Protein AF-D3KG21-F1 (afdb_monomer)

Nearest PDB structures (foldseek):
  8ok7-assembly1_D  TM=2.288E-01  e=2.199E+00  Trypanosoma brucei brucei
  8jms-assembly1_A  TM=2.391E-01  e=3.556E+00  Streptomyces cavourensis

pLDDT: mean 71.46, std 18.35, range [28.61, 94.44]

InterPro domains:
  IPR053729 MAD2L1-binding domain-containing protein [G3DSA:3.30.900.20] (2-183)

Mean predicted aligned error: 10.97 Å

Foldseek 3Di:
DAEAEAEAEDADFAELVQVLQLVLQVLLLLCCVLVLQVFRDRLVDDLVVGADPPDPVNSVLSVQVSVLSVVSSVQSSVLSVVCQVVLAQFKFWKKKWWFWAQALLQGQEIEIETGIYHHDPDFDDDPPDGDHSVVVVVVVSVVSVVVVDHHDPDWTWIKIWMKTDLDDDPDDDCPPVPVCVVQVLVVPPPSSNVRSVPPVRYNYYYYYYYHYDPPNPPPPPGDHPNVSNPDIDTSDIDHTGTRPDDPPDDDDDDDD

Solvent-accessible surface area (backbone atoms only — not comparable to full-atom values): 14489 Å² total; per-residue (Å²): 109,53,74,48,79,47,79,43,85,29,80,62,62,42,43,49,88,36,46,26,55,32,55,37,39,49,51,34,46,53,35,28,68,21,61,47,33,98,62,80,59,64,59,89,54,66,62,84,83,72,52,63,88,70,52,74,65,59,37,49,51,50,48,52,38,47,52,44,38,40,51,50,26,49,55,42,41,57,44,47,59,73,40,41,79,55,23,61,73,21,46,42,45,37,32,38,36,42,29,32,13,84,36,76,39,46,27,39,35,39,41,33,44,34,36,39,30,25,45,66,97,58,82,59,66,58,86,96,41,70,68,49,34,66,68,55,45,61,56,50,50,57,52,54,59,73,64,66,61,68,72,52,95,64,55,32,24,45,30,47,35,33,29,41,44,39,73,72,72,102,78,70,81,74,51,76,91,61,53,46,55,66,57,53,18,74,80,38,56,79,68,44,26,63,25,53,66,42,72,88,53,44,50,35,38,38,37,42,34,47,41,65,52,86,83,55,86,60,92,67,87,69,51,67,53,71,82,43,44,80,52,72,38,79,68,45,76,45,82,60,41,71,32,78,66,75,96,78,86,88,90,85,76,95,77,136

Sequence (256 aa):
MDQHTSTLPLKNAIPAEVYPDLVASLTAYLLYVTGQVPVLIDPALEAAGQIPSTDRAVGRQMRQFHASLRSCRGRLAETVERLLPTLRTSRLYVTVALIFGSSIASPRRVFLLQAPIYSYASPLMTGNKPVGAGDYMRMLSREVVRLELSMDLQPYRCYPLLCEDATSAAASPPSVEKLELAALASNLNKYERRALGSSKKTVSSHTIRLLMNEDTDHGQILGVNETSLAKFRLLGSIRGFATFANESDNEGGEVV

Secondary structure (DSSP, 8-state):
-EEEEEEEEESSPEETTTHHHHHHHHHHHHHHHTTSSSS---TTS-GGGTS-SS-HHHHHHHHHHHHHHHHHHHHHHHHHHHHHHHHTTSBEEEEEEEEEESSTTSEEEEEEEEEEEE--SSPPEETTEE--HHHHHHHHHHHHHHTTPPPPSS--EEEEEEEE-----TT-PPPGGGS-HHHHHHHS-HHHHHHHT-TTS--EEEEEEEEE-TT--SS----B-GGGGG--EEEEE-PPEE-SS-----------

Radius of gyration: 18.84 Å; Cα contacts (8 Å, |Δi|>4): 429; chains: 1; bounding box: 48×34×73 Å

Structure (mmCIF, N/CA/C/O backbone):
data_AF-D3KG21-F1
#
_entry.id   AF-D3KG21-F1
#
loop_
_atom_site.group_PDB
_atom_site.id
_atom_site.type_symbol
_atom_site.label_atom_id
_atom_site.label_alt_id
_atom_site.label_comp_id
_atom_site.label_asym_id
_atom_site.label_entity_id
_atom_site.label_seq_id
_atom_site.pdbx_PDB_ins_code
_atom_site.Cartn_x
_atom_site.Cartn_y
_atom_site.Cartn_z
_atom_site.occupancy
_atom_site.B_iso_or_equiv
_atom_site.auth_seq_id
_atom_site.auth_comp_id
_atom_site.auth_asym_id
_atom_site.auth_atom_id
_atom_site.pdbx_PDB_model_num
ATOM 1 N N . MET A 1 1 ? -2.612 -19.731 -12.362 1.00 60.09 1 MET A N 1
ATOM 2 C CA . MET A 1 1 ? -2.576 -18.450 -11.635 1.00 60.09 1 MET A CA 1
ATOM 3 C C . MET A 1 1 ? -2.122 -18.791 -10.242 1.00 60.09 1 MET A C 1
ATOM 5 O O . MET A 1 1 ? -2.847 -19.503 -9.555 1.00 60.09 1 MET A O 1
ATOM 9 N N . ASP A 1 2 ? -0.926 -18.356 -9.872 1.00 65.81 2 ASP A N 1
ATOM 10 C CA . ASP A 1 2 ? -0.361 -18.696 -8.568 1.00 65.81 2 ASP A CA 1
ATOM 11 C C . ASP A 1 2 ? -1.030 -17.821 -7.513 1.00 65.81 2 ASP A C 1
ATOM 13 O O . ASP A 1 2 ? -1.037 -16.593 -7.628 1.00 65.81 2 ASP A O 1
ATOM 17 N N . GLN A 1 3 ? -1.664 -18.458 -6.530 1.00 72.31 3 GLN A N 1
ATOM 18 C CA . GLN A 1 3 ? -2.330 -17.783 -5.426 1.00 72.31 3 GLN A CA 1
ATOM 19 C C . GLN A 1 3 ? -1.607 -18.113 -4.128 1.00 72.31 3 GLN A C 1
ATOM 21 O O . GLN A 1 3 ? -1.439 -19.283 -3.791 1.00 72.31 3 GLN A O 1
ATOM 26 N N . HIS A 1 4 ? -1.229 -17.087 -3.373 1.00 75.12 4 HIS A N 1
ATOM 27 C CA . HIS A 1 4 ? -0.687 -17.260 -2.032 1.00 75.12 4 HIS A CA 1
ATOM 28 C C . HIS A 1 4 ? -1.479 -16.431 -1.033 1.00 75.12 4 HIS A C 1
ATOM 30 O O . HIS A 1 4 ? -1.792 -15.269 -1.289 1.00 75.12 4 HIS A O 1
ATOM 36 N N . THR A 1 5 ? -1.768 -17.008 0.129 1.00 76.62 5 THR A N 1
ATOM 37 C CA . THR A 1 5 ? -2.369 -16.273 1.239 1.00 76.62 5 THR A CA 1
ATOM 38 C C . THR A 1 5 ? -1.567 -16.513 2.502 1.00 76.62 5 THR A C 1
ATOM 40 O O . THR A 1 5 ? -1.404 -17.652 2.923 1.00 76.62 5 THR A O 1
ATOM 43 N N . SER A 1 6 ? -1.106 -15.427 3.110 1.00 79.75 6 SER A N 1
ATOM 44 C CA . SER A 1 6 ? -0.420 -15.432 4.391 1.00 79.75 6 SER A CA 1
ATOM 45 C C . SER A 1 6 ? -1.228 -14.691 5.440 1.00 79.75 6 SER A C 1
ATOM 47 O O . SER A 1 6 ? -1.944 -13.733 5.131 1.00 79.75 6 SER A O 1
ATOM 49 N N . THR A 1 7 ? -1.078 -15.129 6.681 1.00 82.69 7 THR A N 1
ATOM 50 C CA . THR A 1 7 ? -1.687 -14.512 7.850 1.00 82.69 7 THR A CA 1
ATOM 51 C C . THR A 1 7 ? -0.591 -14.228 8.863 1.00 82.69 7 THR A C 1
ATOM 53 O O . THR A 1 7 ? 0.126 -15.135 9.281 1.00 82.69 7 THR A O 1
ATOM 56 N N . LEU A 1 8 ? -0.466 -12.967 9.261 1.00 85.12 8 LEU A N 1
ATOM 57 C CA . LEU A 1 8 ? 0.543 -12.490 10.191 1.00 85.12 8 LEU A CA 1
ATOM 58 C C . LEU A 1 8 ? -0.141 -11.892 11.426 1.00 85.12 8 LEU A C 1
ATOM 60 O O . LEU A 1 8 ? -1.073 -11.096 11.278 1.00 85.12 8 LEU A O 1
ATOM 64 N N . PRO A 1 9 ? 0.308 -12.242 12.640 1.00 84.81 9 PRO A N 1
ATOM 65 C CA . PRO A 1 9 ? -0.271 -11.703 13.857 1.00 84.81 9 PRO A CA 1
ATOM 66 C C . PRO A 1 9 ? 0.179 -10.254 14.092 1.00 84.81 9 PRO A C 1
ATOM 68 O O . PRO A 1 9 ? 1.329 -9.883 13.855 1.00 84.81 9 PRO A O 1
ATOM 71 N N . LEU A 1 10 ? -0.726 -9.447 14.632 1.00 84.44 10 LEU A N 1
ATOM 72 C CA . LEU A 1 10 ? -0.494 -8.105 15.138 1.00 84.44 10 LEU A CA 1
ATOM 73 C C . LEU A 1 10 ? -0.917 -8.031 16.600 1.00 84.44 10 LEU A C 1
ATOM 75 O O . LEU A 1 10 ? -1.949 -8.559 17.002 1.00 84.44 10 LEU A O 1
ATOM 79 N N . LYS A 1 11 ? -0.135 -7.302 17.394 1.00 82.44 11 LYS A N 1
ATOM 80 C CA . LYS A 1 11 ? -0.531 -6.957 18.761 1.00 82.44 11 LYS A CA 1
ATOM 81 C C . LYS A 1 11 ? -1.590 -5.850 18.766 1.00 82.44 11 LYS A C 1
ATOM 83 O O . LYS A 1 11 ? -2.570 -5.921 19.482 1.00 82.44 11 LYS A O 1
ATOM 88 N N . ASN A 1 12 ? -1.386 -4.820 17.954 1.00 85.00 12 ASN A N 1
ATOM 89 C CA . ASN A 1 12 ? -2.231 -3.632 17.906 1.00 85.00 12 ASN A CA 1
ATOM 90 C C . ASN A 1 12 ? -2.628 -3.338 16.460 1.00 85.00 12 ASN A C 1
ATOM 92 O O . ASN A 1 12 ? -1.908 -3.724 15.533 1.00 85.00 12 ASN A O 1
ATOM 96 N N . ALA A 1 13 ? -3.738 -2.623 16.275 1.00 87.81 13 ALA A N 1
ATOM 97 C CA . ALA A 1 13 ? -4.105 -2.092 14.970 1.00 87.81 13 ALA A CA 1
ATOM 98 C C . ALA A 1 13 ? -3.008 -1.142 14.480 1.00 87.81 13 ALA A C 1
ATOM 100 O O . ALA A 1 13 ? -2.269 -0.549 15.270 1.00 87.81 13 ALA A O 1
ATOM 101 N N . ILE A 1 14 ? -2.894 -1.002 13.166 1.00 92.50 14 ILE A N 1
ATOM 102 C CA . ILE A 1 14 ? -1.969 -0.044 12.572 1.00 92.50 14 ILE A CA 1
ATOM 103 C C . ILE A 1 14 ? -2.508 1.364 12.847 1.00 92.50 14 ILE A C 1
ATOM 105 O O . ILE A 1 14 ? -3.671 1.627 12.524 1.00 92.50 14 ILE A O 1
ATOM 109 N N . PRO A 1 15 ? -1.706 2.273 13.429 1.00 93.50 15 PRO A N 1
ATOM 110 C CA . PRO A 1 15 ? -2.114 3.660 13.576 1.00 93.50 15 PRO A CA 1
ATOM 111 C C . PRO A 1 15 ? -2.465 4.265 12.214 1.00 93.50 15 PRO A C 1
ATOM 113 O O . PRO A 1 15 ? -1.731 4.087 11.237 1.00 93.50 15 PRO A O 1
ATOM 116 N N . ALA A 1 16 ? -3.597 4.961 12.141 1.00 92.56 16 ALA A N 1
ATOM 117 C CA . ALA A 1 16 ? -4.108 5.568 10.915 1.00 92.56 16 ALA A CA 1
ATOM 118 C C . ALA A 1 16 ? -3.062 6.465 10.237 1.00 92.56 16 ALA A C 1
ATOM 120 O O . ALA A 1 16 ? -2.877 6.400 9.024 1.00 92.56 16 ALA A O 1
ATOM 121 N N . GLU A 1 17 ? -2.312 7.228 11.024 1.00 92.25 17 GLU A N 1
ATOM 122 C CA . GLU A 1 17 ? -1.233 8.101 10.574 1.00 92.25 17 GLU A CA 1
ATOM 123 C C . GLU A 1 17 ? -0.035 7.347 9.968 1.00 92.25 17 GLU A C 1
ATOM 125 O O . GLU A 1 17 ? 0.651 7.886 9.106 1.00 92.25 17 GLU A O 1
ATOM 130 N N . VAL A 1 18 ? 0.192 6.087 10.360 1.00 94.31 18 VAL A N 1
ATOM 131 C CA . VAL A 1 18 ? 1.299 5.246 9.868 1.00 94.31 18 VAL A CA 1
ATOM 132 C C . VAL A 1 18 ? 0.920 4.497 8.585 1.00 94.31 18 VAL A C 1
ATOM 134 O O . VAL A 1 18 ? 1.787 4.152 7.776 1.00 94.31 18 VAL A O 1
ATOM 137 N N . TYR A 1 19 ? -0.370 4.229 8.375 1.00 93.25 19 TYR A N 1
ATOM 138 C CA . TYR A 1 19 ? -0.842 3.383 7.278 1.00 93.25 19 TYR A CA 1
ATOM 139 C C . TYR A 1 19 ? -0.440 3.880 5.870 1.00 93.25 19 TYR A C 1
ATOM 141 O O . TYR A 1 19 ? 0.043 3.061 5.083 1.00 93.25 19 TYR A O 1
ATOM 149 N N . PRO A 1 20 ? -0.542 5.182 5.522 1.00 92.56 20 PRO A N 1
ATOM 150 C CA . PRO A 1 20 ? -0.099 5.680 4.217 1.00 92.56 20 PRO A CA 1
ATOM 151 C C . PRO A 1 20 ? 1.386 5.417 3.933 1.00 92.56 20 PRO A C 1
ATOM 153 O O . PRO A 1 20 ? 1.734 4.978 2.834 1.00 92.56 20 PRO A O 1
ATOM 156 N N . ASP A 1 21 ? 2.255 5.648 4.923 1.00 93.12 21 ASP A N 1
ATOM 157 C CA . ASP A 1 21 ? 3.697 5.406 4.802 1.00 93.12 21 ASP A CA 1
ATOM 158 C C . ASP A 1 21 ? 4.006 3.916 4.654 1.00 93.12 21 ASP A C 1
ATOM 160 O O . ASP A 1 21 ? 4.868 3.537 3.856 1.00 93.12 21 ASP A O 1
ATOM 164 N N . LEU A 1 22 ? 3.273 3.056 5.366 1.00 94.44 22 LEU A N 1
ATOM 165 C CA . LEU A 1 22 ? 3.400 1.607 5.244 1.00 94.44 22 LEU A CA 1
ATOM 166 C C . LEU A 1 22 ? 3.074 1.124 3.828 1.00 94.44 22 LEU A C 1
ATOM 168 O O . LEU A 1 22 ? 3.860 0.388 3.234 1.00 94.44 22 LEU A O 1
ATOM 172 N N . VAL A 1 23 ? 1.940 1.552 3.268 1.00 92.50 23 VAL A N 1
ATOM 173 C CA . VAL A 1 23 ? 1.507 1.141 1.924 1.00 92.50 23 VAL A CA 1
ATOM 174 C C . VAL A 1 23 ? 2.462 1.663 0.846 1.00 92.50 23 VAL A C 1
ATOM 176 O O . VAL A 1 23 ? 2.812 0.925 -0.082 1.00 92.50 23 VAL A O 1
ATOM 179 N N . ALA A 1 24 ? 2.929 2.909 0.970 1.00 91.38 24 ALA A N 1
ATOM 180 C CA . ALA A 1 24 ? 3.912 3.475 0.048 1.00 91.38 24 ALA A CA 1
ATOM 181 C C . ALA A 1 24 ? 5.251 2.716 0.114 1.00 91.38 24 ALA A C 1
ATOM 183 O O . ALA A 1 24 ? 5.806 2.360 -0.928 1.00 91.38 24 ALA A O 1
ATOM 184 N N . SER A 1 25 ? 5.723 2.399 1.325 1.00 92.62 25 SER A N 1
ATOM 185 C CA . SER A 1 25 ? 6.958 1.634 1.550 1.00 92.62 25 SER A CA 1
ATOM 186 C C . SER A 1 25 ? 6.849 0.203 1.026 1.00 92.62 25 SER A C 1
ATOM 188 O O . SER A 1 25 ? 7.774 -0.292 0.384 1.00 92.62 25 SER A O 1
ATOM 190 N N . LEU A 1 26 ? 5.704 -0.454 1.234 1.00 93.75 26 LEU A N 1
ATOM 191 C CA . LEU A 1 26 ? 5.431 -1.778 0.680 1.00 93.75 26 LEU A CA 1
ATOM 192 C C . LEU A 1 26 ? 5.439 -1.747 -0.848 1.00 93.75 26 LEU A C 1
ATOM 194 O O . LEU A 1 26 ? 6.019 -2.628 -1.473 1.00 93.75 26 LEU A O 1
ATOM 198 N N . THR A 1 27 ? 4.839 -0.722 -1.455 1.00 91.38 27 THR A N 1
ATOM 199 C CA . THR A 1 27 ? 4.829 -0.581 -2.915 1.00 91.38 27 THR A CA 1
ATOM 200 C C . THR A 1 27 ? 6.243 -0.407 -3.465 1.00 91.38 27 THR A C 1
ATOM 202 O O . THR A 1 27 ? 6.611 -1.089 -4.419 1.00 91.38 27 THR A O 1
ATOM 205 N N . ALA A 1 28 ? 7.054 0.454 -2.844 1.00 90.62 28 ALA A N 1
ATOM 206 C CA . ALA A 1 28 ? 8.455 0.634 -3.215 1.00 90.62 28 ALA A CA 1
ATOM 207 C C . ALA A 1 28 ? 9.256 -0.668 -3.067 1.00 90.62 28 ALA A C 1
ATOM 209 O O . ALA A 1 28 ? 10.021 -1.030 -3.960 1.00 90.62 28 ALA A O 1
ATOM 210 N N . TYR A 1 29 ? 9.033 -1.401 -1.974 1.00 92.38 29 TYR A N 1
ATOM 211 C CA . TYR A 1 29 ? 9.702 -2.671 -1.719 1.00 92.38 29 TYR A CA 1
ATOM 212 C C . TYR A 1 29 ? 9.316 -3.752 -2.729 1.00 92.38 29 TYR A C 1
ATOM 214 O O . TYR A 1 29 ? 10.201 -4.416 -3.258 1.00 92.38 29 TYR A O 1
ATOM 222 N N . LEU A 1 30 ? 8.025 -3.896 -3.046 1.00 91.50 30 LEU A N 1
ATOM 223 C CA . LEU A 1 30 ? 7.543 -4.848 -4.051 1.00 91.50 30 LEU A CA 1
ATOM 224 C C . LEU A 1 30 ? 8.181 -4.583 -5.414 1.00 91.50 30 LEU A C 1
ATOM 226 O O . LEU A 1 30 ? 8.667 -5.509 -6.048 1.00 91.50 30 LEU A O 1
ATOM 230 N N . LEU A 1 31 ? 8.244 -3.321 -5.830 1.00 88.44 31 LEU A N 1
ATOM 231 C CA . LEU A 1 31 ? 8.864 -2.945 -7.097 1.00 88.44 31 LEU A CA 1
ATOM 232 C C . LEU A 1 31 ? 10.380 -3.165 -7.112 1.00 88.44 31 LEU A C 1
ATOM 234 O O . LEU A 1 31 ? 10.946 -3.500 -8.149 1.00 88.44 31 LEU A O 1
ATOM 238 N N . TYR A 1 32 ? 11.041 -3.003 -5.968 1.00 89.12 32 TYR A N 1
ATOM 239 C CA . TYR A 1 32 ? 12.453 -3.332 -5.829 1.00 89.12 32 TYR A CA 1
ATOM 240 C C . TYR A 1 32 ? 12.696 -4.844 -5.960 1.00 89.12 32 TYR A C 1
ATOM 242 O O . TYR A 1 32 ? 13.496 -5.265 -6.792 1.00 89.12 32 TYR A O 1
ATOM 250 N N . VAL A 1 33 ? 11.972 -5.678 -5.202 1.00 90.94 33 VAL A N 1
ATOM 251 C CA . VAL A 1 33 ? 12.195 -7.138 -5.211 1.00 90.94 33 VAL A CA 1
ATOM 252 C C . VAL A 1 33 ? 11.762 -7.815 -6.511 1.00 90.94 33 VAL A C 1
ATOM 254 O O . VAL A 1 33 ? 12.246 -8.902 -6.805 1.00 90.94 33 VAL A O 1
ATOM 257 N N . THR A 1 34 ? 10.887 -7.191 -7.307 1.00 87.69 34 THR A N 1
ATOM 258 C CA . THR A 1 34 ? 10.535 -7.687 -8.649 1.00 87.69 34 THR A CA 1
ATOM 259 C C . THR A 1 34 ? 11.411 -7.122 -9.763 1.00 87.69 34 THR A C 1
ATOM 261 O O . THR A 1 34 ? 11.172 -7.414 -10.938 1.00 87.69 34 THR A O 1
ATOM 264 N N . GLY A 1 35 ? 12.426 -6.323 -9.420 1.00 85.50 35 GLY A N 1
ATOM 265 C CA . GLY A 1 35 ? 13.371 -5.751 -10.378 1.00 85.50 35 GLY A CA 1
ATOM 266 C C . GLY A 1 35 ? 12.832 -4.592 -11.207 1.00 85.50 35 GLY A C 1
ATOM 267 O O . GLY A 1 35 ? 13.476 -4.189 -12.170 1.00 85.50 35 GLY A O 1
ATOM 268 N N . GLN A 1 36 ? 11.668 -4.049 -10.855 1.00 82.75 36 GLN A N 1
ATOM 269 C CA . GLN A 1 36 ? 11.083 -2.884 -11.523 1.00 82.75 36 GLN A CA 1
ATOM 270 C C . GLN A 1 36 ? 11.826 -1.591 -11.171 1.00 82.75 36 GLN A C 1
ATOM 272 O O . GLN A 1 36 ? 11.772 -0.622 -11.924 1.00 82.75 36 GLN A O 1
ATOM 277 N N . VAL A 1 37 ? 12.514 -1.562 -10.025 1.00 81.75 37 VAL A N 1
ATOM 278 C CA . VAL A 1 37 ? 13.354 -0.442 -9.584 1.00 81.75 37 VAL A CA 1
ATOM 279 C C . VAL A 1 37 ? 14.716 -0.995 -9.155 1.00 81.75 37 VAL A C 1
ATOM 281 O O . VAL A 1 37 ? 14.760 -1.931 -8.360 1.00 81.75 37 VAL A O 1
ATOM 284 N N . PRO A 1 38 ? 15.838 -0.420 -9.619 1.00 78.44 38 PRO A N 1
ATOM 285 C CA . PRO A 1 38 ? 17.182 -0.905 -9.307 1.00 78.44 38 PRO A CA 1
ATOM 286 C C . PRO A 1 38 ? 17.636 -0.597 -7.871 1.00 78.44 38 PRO A C 1
ATOM 288 O O . PRO A 1 38 ? 18.606 -1.183 -7.401 1.00 7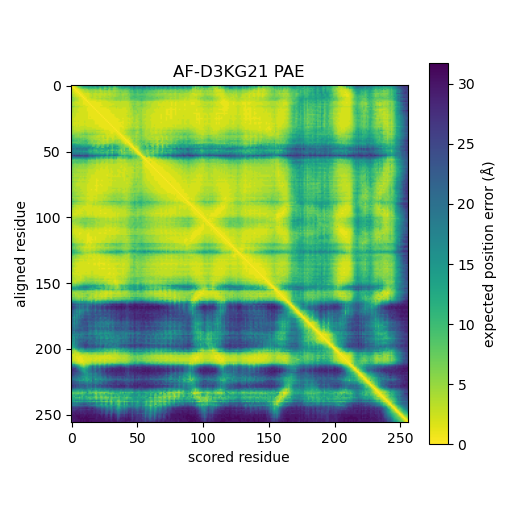8.44 38 PRO A O 1
ATOM 291 N N . VAL A 1 39 ? 16.972 0.330 -7.171 1.00 81.69 39 VAL A N 1
ATOM 292 C CA . VAL A 1 39 ? 17.321 0.752 -5.806 1.00 81.69 39 VAL A CA 1
ATOM 293 C C . VAL A 1 39 ? 16.055 0.871 -4.967 1.00 81.69 39 VAL A C 1
ATOM 295 O O . VAL A 1 39 ? 15.042 1.400 -5.423 1.00 81.69 39 VAL A O 1
ATOM 298 N N . LEU A 1 40 ? 16.118 0.400 -3.723 1.00 84.75 40 LEU A N 1
ATOM 299 C CA . LEU A 1 40 ? 15.040 0.595 -2.765 1.00 84.75 40 LEU A CA 1
ATOM 300 C C . LEU A 1 40 ? 14.972 2.069 -2.351 1.00 84.75 40 LEU A C 1
ATOM 302 O O . LEU A 1 40 ? 15.951 2.629 -1.863 1.00 84.75 40 LEU A O 1
ATOM 306 N N . ILE A 1 41 ? 13.802 2.675 -2.528 1.00 80.94 41 ILE A N 1
ATOM 307 C CA . ILE A 1 41 ? 13.547 4.077 -2.203 1.00 80.94 41 ILE A CA 1
ATOM 308 C C . ILE A 1 41 ? 12.601 4.154 -1.009 1.00 80.94 41 ILE A C 1
ATOM 310 O O . ILE A 1 41 ? 11.532 3.542 -1.014 1.00 80.94 41 ILE A O 1
ATOM 314 N N . ASP A 1 42 ? 12.977 4.953 -0.017 1.00 82.12 42 ASP A N 1
ATOM 315 C CA . ASP A 1 42 ? 12.123 5.342 1.092 1.00 82.12 42 ASP A CA 1
ATOM 316 C C . ASP A 1 42 ? 11.274 6.571 0.688 1.00 82.12 42 ASP A C 1
ATOM 318 O O . ASP A 1 42 ? 11.816 7.659 0.426 1.00 82.12 42 ASP A O 1
ATOM 322 N N . PRO A 1 43 ? 9.936 6.434 0.617 1.00 75.62 43 PRO A N 1
ATOM 323 C CA . PRO A 1 43 ? 9.046 7.537 0.260 1.00 75.62 43 PRO A CA 1
ATOM 324 C C . PRO A 1 43 ? 9.004 8.657 1.314 1.00 75.62 43 PRO A C 1
ATOM 326 O O . PRO A 1 43 ? 8.615 9.784 0.983 1.00 75.62 43 PRO A O 1
ATOM 329 N N . ALA A 1 44 ? 9.399 8.383 2.562 1.00 73.62 44 ALA A N 1
ATOM 330 C CA . ALA A 1 44 ? 9.423 9.362 3.644 1.00 73.62 44 ALA A CA 1
ATOM 331 C C . ALA A 1 44 ? 10.631 10.307 3.566 1.00 73.62 44 ALA A C 1
ATOM 333 O O . ALA A 1 44 ? 10.528 11.461 3.981 1.00 73.62 44 ALA A O 1
ATOM 334 N N . LEU A 1 45 ? 11.748 9.859 2.990 1.00 76.25 45 LEU A N 1
ATOM 335 C CA . LEU A 1 45 ? 12.989 10.631 2.908 1.00 76.25 45 LEU A CA 1
ATOM 336 C C . LEU A 1 45 ? 13.055 11.509 1.649 1.00 76.25 45 LEU A C 1
ATOM 338 O O . LEU A 1 45 ? 12.323 11.304 0.678 1.00 76.25 45 LEU A O 1
ATOM 342 N N . GLU A 1 46 ? 13.937 12.512 1.652 1.00 72.44 46 GLU A N 1
ATOM 343 C CA . GLU A 1 46 ? 14.183 13.367 0.484 1.00 72.44 46 GLU A CA 1
ATOM 344 C C . GLU A 1 46 ? 14.828 12.611 -0.680 1.00 72.44 46 GLU A C 1
ATOM 346 O O . GLU A 1 46 ? 15.692 11.755 -0.490 1.00 72.44 46 GLU A O 1
ATOM 351 N N . ALA A 1 47 ? 14.423 12.957 -1.907 1.00 68.88 47 ALA A N 1
ATOM 352 C CA . ALA A 1 47 ? 14.905 12.301 -3.126 1.00 68.88 47 ALA A CA 1
ATOM 353 C C . ALA A 1 47 ? 16.418 12.492 -3.306 1.00 68.88 47 ALA A C 1
ATOM 355 O O . ALA A 1 47 ? 17.137 11.582 -3.712 1.00 68.88 47 ALA A O 1
ATOM 356 N N . ALA A 1 48 ? 16.903 13.697 -2.987 1.00 61.28 48 ALA A N 1
ATOM 357 C CA . ALA A 1 48 ? 18.287 14.105 -3.201 1.00 61.28 48 ALA A CA 1
ATOM 358 C C . ALA A 1 48 ? 19.301 13.263 -2.406 1.00 61.28 48 ALA A C 1
ATOM 360 O O . ALA A 1 48 ? 20.443 13.147 -2.836 1.00 61.28 48 ALA A O 1
ATOM 361 N N . GLY A 1 49 ? 18.888 12.658 -1.286 1.00 62.84 49 GLY A N 1
ATOM 362 C CA . GLY A 1 49 ? 19.749 11.805 -0.460 1.00 62.84 49 GLY A CA 1
ATOM 363 C C . GLY A 1 49 ? 19.748 10.324 -0.847 1.00 62.84 49 GLY A C 1
ATOM 364 O O . GLY A 1 49 ? 20.524 9.559 -0.288 1.00 62.84 49 GLY A O 1
ATOM 365 N N . GLN A 1 50 ? 18.877 9.909 -1.771 1.00 71.62 50 GLN A N 1
ATOM 366 C CA . GLN A 1 50 ? 18.620 8.491 -2.062 1.00 71.62 50 GLN A CA 1
ATOM 367 C C . GLN A 1 50 ? 18.957 8.084 -3.495 1.00 71.62 50 GLN A C 1
ATOM 369 O O . GLN A 1 50 ? 19.018 6.899 -3.809 1.00 71.62 50 GLN A O 1
ATOM 374 N N . ILE A 1 51 ? 19.146 9.060 -4.380 1.00 69.69 51 ILE A N 1
ATOM 375 C CA . ILE A 1 51 ? 19.313 8.827 -5.810 1.00 69.69 51 ILE A CA 1
ATOM 376 C C . ILE A 1 51 ? 20.792 9.010 -6.151 1.00 69.69 51 ILE A C 1
ATOM 378 O O . ILE A 1 51 ? 21.285 10.138 -6.057 1.00 69.69 51 ILE A O 1
ATOM 382 N N . PRO A 1 52 ? 21.503 7.940 -6.556 1.00 65.81 52 PRO A N 1
ATOM 383 C CA . PRO A 1 52 ? 22.882 8.052 -7.008 1.00 65.81 52 PRO A CA 1
ATOM 384 C C . PRO A 1 52 ? 23.006 9.102 -8.117 1.00 65.81 52 PRO A C 1
ATOM 386 O O . PRO A 1 52 ? 22.155 9.201 -9.001 1.00 65.81 52 PRO A O 1
ATOM 389 N N . SER A 1 53 ? 24.076 9.897 -8.083 1.00 61.62 53 SER A N 1
ATOM 390 C CA . SER A 1 53 ? 24.353 10.914 -9.109 1.00 61.62 53 SER A CA 1
ATOM 391 C C . SER A 1 53 ? 24.789 10.314 -10.451 1.00 61.62 53 SER A C 1
ATOM 393 O O . SER A 1 53 ? 24.926 11.038 -11.441 1.00 61.62 53 SER A O 1
ATOM 395 N N . THR A 1 54 ? 25.015 9.002 -10.492 1.00 60.75 54 THR A N 1
ATOM 396 C CA . THR A 1 54 ? 25.465 8.259 -11.661 1.00 60.75 54 THR A CA 1
ATOM 397 C C . THR A 1 54 ? 24.284 7.933 -12.576 1.00 60.75 54 THR A C 1
ATOM 399 O O . THR A 1 54 ? 23.285 7.365 -12.151 1.00 60.75 54 THR A O 1
ATOM 402 N N . ASP A 1 55 ? 24.425 8.322 -13.846 1.00 68.38 55 ASP A N 1
ATOM 403 C CA . ASP A 1 55 ? 23.409 8.289 -14.909 1.00 68.38 55 ASP A CA 1
ATOM 404 C C . ASP A 1 55 ? 22.239 9.292 -14.745 1.00 68.38 55 ASP A C 1
ATOM 406 O O . ASP A 1 55 ? 21.314 9.153 -13.940 1.00 68.38 55 ASP A O 1
ATOM 410 N N . ARG A 1 56 ? 22.249 10.332 -15.596 1.00 74.25 56 ARG A N 1
ATOM 411 C CA . ARG A 1 56 ? 21.229 11.397 -15.624 1.00 74.25 56 ARG A CA 1
ATOM 412 C C . ARG A 1 56 ? 19.838 10.902 -16.030 1.00 74.25 56 ARG A C 1
ATOM 414 O O . ARG A 1 56 ? 18.860 11.574 -15.689 1.00 74.25 56 ARG A O 1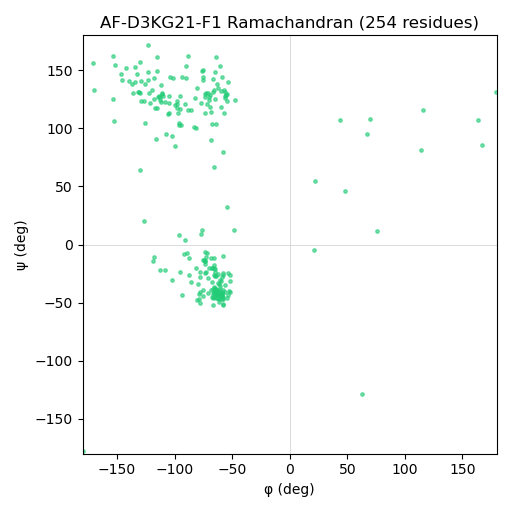
ATOM 421 N N . ALA A 1 57 ? 19.733 9.823 -16.805 1.00 75.81 57 ALA A N 1
ATOM 422 C CA . ALA A 1 57 ? 18.451 9.261 -17.226 1.00 75.81 57 ALA A CA 1
ATOM 423 C C . ALA A 1 57 ? 17.828 8.460 -16.078 1.00 75.81 57 ALA A C 1
ATOM 425 O O . ALA A 1 57 ? 16.706 8.767 -15.664 1.00 75.81 57 ALA A O 1
ATOM 426 N N . VAL A 1 58 ? 18.604 7.552 -15.477 1.00 76.38 58 VAL A N 1
ATOM 427 C CA . VAL A 1 58 ? 18.196 6.782 -14.291 1.00 76.38 58 VAL A CA 1
ATOM 428 C C . VAL A 1 58 ? 17.833 7.725 -13.146 1.00 76.38 58 VAL A C 1
ATOM 430 O O . VAL A 1 58 ? 16.746 7.622 -12.583 1.00 76.38 58 VAL A O 1
ATOM 433 N N . GLY A 1 59 ? 18.666 8.732 -12.861 1.00 77.38 59 GLY A N 1
ATOM 434 C CA . GLY A 1 59 ? 18.389 9.707 -11.806 1.00 77.38 59 GLY A CA 1
ATOM 435 C C . GLY A 1 59 ? 17.121 10.544 -12.040 1.00 77.38 59 GLY A C 1
ATOM 436 O O . GLY A 1 59 ? 16.420 10.888 -11.086 1.00 77.38 59 GLY A O 1
ATOM 437 N N . ARG A 1 60 ? 16.776 10.864 -13.298 1.00 78.94 60 ARG A N 1
ATOM 438 C CA . ARG A 1 60 ? 15.499 11.525 -13.630 1.00 78.94 60 ARG A CA 1
ATOM 439 C C . ARG A 1 60 ? 14.309 10.613 -13.354 1.00 78.94 60 ARG A C 1
ATOM 441 O O . ARG A 1 60 ? 13.363 11.049 -12.700 1.00 78.94 60 ARG A O 1
ATOM 448 N N . GLN A 1 61 ? 14.387 9.360 -13.785 1.00 76.69 61 GLN A N 1
ATOM 449 C CA . GLN A 1 61 ? 13.329 8.383 -13.555 1.00 76.69 61 GLN A CA 1
ATOM 450 C C . GLN A 1 61 ? 13.160 8.075 -12.054 1.00 76.69 61 GLN A C 1
ATOM 452 O O . GLN A 1 61 ? 12.031 8.020 -11.575 1.00 76.69 61 GLN A O 1
ATOM 457 N N . MET A 1 62 ? 14.252 7.994 -11.277 1.00 79.00 62 MET A N 1
ATOM 458 C CA . MET A 1 62 ? 14.195 7.850 -9.812 1.00 79.00 62 MET A CA 1
ATOM 459 C C . MET A 1 62 ? 13.466 9.003 -9.138 1.00 79.00 62 MET A C 1
ATOM 461 O O . MET A 1 62 ? 12.631 8.775 -8.265 1.00 79.00 62 MET A O 1
ATOM 465 N N . ARG A 1 63 ? 13.731 10.243 -9.563 1.00 81.50 63 ARG A N 1
ATOM 466 C CA . ARG A 1 63 ? 13.024 11.416 -9.032 1.00 81.50 63 ARG A CA 1
ATOM 467 C C . ARG A 1 63 ? 11.537 11.379 -9.373 1.00 81.50 63 ARG A C 1
ATOM 469 O O . ARG A 1 63 ? 10.717 11.671 -8.509 1.00 81.50 63 ARG A O 1
ATOM 476 N N . GLN A 1 64 ? 11.183 10.994 -10.599 1.00 80.44 64 GLN A N 1
ATOM 477 C CA . GLN A 1 64 ? 9.785 10.877 -11.023 1.00 80.44 64 GLN A CA 1
ATOM 478 C C . GLN A 1 64 ? 9.047 9.764 -10.266 1.00 80.44 64 GLN A C 1
ATOM 480 O O . GLN A 1 64 ? 7.911 9.958 -9.824 1.00 80.44 64 GLN A O 1
ATOM 485 N N . PHE A 1 65 ? 9.698 8.619 -10.068 1.00 81.88 65 PHE A N 1
ATOM 486 C CA . PHE A 1 65 ? 9.161 7.518 -9.280 1.00 81.88 65 PHE A CA 1
ATOM 487 C C . PHE A 1 65 ? 8.972 7.913 -7.810 1.00 81.88 65 PHE A C 1
ATOM 489 O O . PHE A 1 65 ? 7.894 7.711 -7.255 1.00 81.88 65 PHE A O 1
ATOM 496 N N . HIS A 1 66 ? 9.965 8.556 -7.194 1.00 84.88 66 HIS A N 1
ATOM 497 C CA . HIS A 1 66 ? 9.856 9.053 -5.820 1.00 84.88 66 HIS A CA 1
ATOM 498 C C . HIS A 1 66 ? 8.741 10.093 -5.662 1.00 84.88 66 HIS A C 1
ATOM 500 O O . HIS A 1 66 ? 7.932 9.993 -4.740 1.00 84.88 66 HIS A O 1
ATOM 506 N N . ALA A 1 67 ? 8.619 11.035 -6.603 1.00 82.62 67 ALA A N 1
ATOM 507 C CA . ALA A 1 67 ? 7.511 11.988 -6.634 1.00 82.62 67 ALA A CA 1
ATOM 508 C C . ALA A 1 67 ? 6.149 11.282 -6.764 1.00 82.62 67 ALA A C 1
ATOM 510 O O . ALA A 1 67 ? 5.181 11.662 -6.102 1.00 82.62 67 ALA A O 1
ATOM 511 N N . SER A 1 68 ? 6.084 10.215 -7.562 1.00 82.88 68 SER A N 1
ATOM 512 C CA . SER A 1 68 ? 4.880 9.398 -7.717 1.00 82.88 68 SER A CA 1
ATOM 513 C C . SER A 1 68 ? 4.516 8.649 -6.434 1.00 82.88 68 SER A C 1
ATOM 515 O O . SER A 1 68 ? 3.351 8.657 -6.039 1.00 82.88 68 SER A O 1
ATOM 517 N N . LEU A 1 69 ? 5.499 8.067 -5.739 1.00 85.50 69 LEU A N 1
ATOM 518 C CA . LEU A 1 69 ? 5.297 7.444 -4.430 1.00 85.50 69 LEU A CA 1
ATOM 519 C C . LEU A 1 69 ? 4.823 8.461 -3.386 1.00 85.50 69 LEU A C 1
ATOM 521 O O . LEU A 1 69 ? 3.897 8.168 -2.634 1.00 85.50 69 LEU A O 1
ATOM 525 N N . ARG A 1 70 ? 5.395 9.672 -3.367 1.00 86.12 70 ARG A N 1
ATOM 526 C CA . ARG A 1 70 ? 4.943 10.762 -2.488 1.00 86.12 70 ARG A CA 1
ATOM 527 C C . ARG A 1 70 ? 3.516 11.201 -2.797 1.00 86.12 70 ARG A C 1
ATOM 529 O O . ARG A 1 70 ? 2.733 11.400 -1.872 1.00 86.12 70 ARG A O 1
ATOM 536 N N . SER A 1 71 ? 3.159 11.320 -4.076 1.00 83.94 71 SER A N 1
ATOM 537 C CA . SER A 1 71 ? 1.787 11.634 -4.492 1.00 83.94 71 SER A CA 1
ATOM 538 C C . SER A 1 71 ? 0.813 10.522 -4.093 1.00 83.94 71 SER A C 1
ATOM 540 O O . SER A 1 71 ? -0.259 10.803 -3.560 1.00 83.94 71 SER A O 1
ATOM 542 N N . CYS A 1 72 ? 1.211 9.260 -4.280 1.00 84.25 72 CYS A N 1
ATOM 543 C CA . CYS A 1 72 ? 0.459 8.092 -3.831 1.00 84.25 72 CYS A CA 1
ATOM 544 C C . CYS A 1 72 ? 0.234 8.138 -2.313 1.00 84.25 72 CYS A C 1
ATOM 546 O O . CYS A 1 72 ? -0.911 8.092 -1.867 1.00 84.25 72 CYS A O 1
ATOM 548 N N . ARG A 1 73 ? 1.300 8.343 -1.529 1.00 89.25 73 ARG A N 1
ATOM 549 C CA . ARG A 1 73 ? 1.226 8.539 -0.076 1.00 89.25 73 ARG A CA 1
ATOM 550 C C . ARG A 1 73 ? 0.269 9.670 0.301 1.00 89.25 73 ARG A C 1
ATOM 552 O O . ARG A 1 73 ? -0.551 9.480 1.189 1.00 89.25 73 ARG A O 1
ATOM 559 N N . GLY A 1 74 ? 0.347 10.822 -0.367 1.00 87.62 74 GLY A N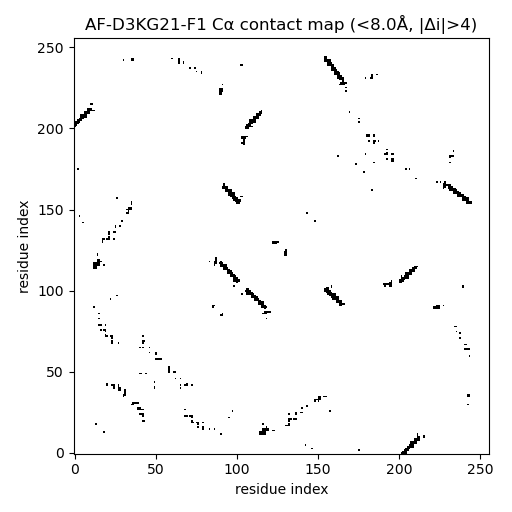 1
ATOM 560 C CA . GLY A 1 74 ? -0.548 11.957 -0.115 1.00 87.62 74 GLY A CA 1
ATOM 561 C C . GLY A 1 74 ? -2.020 11.592 -0.315 1.00 87.62 74 GLY A C 1
ATOM 562 O O . GLY A 1 74 ? -2.835 11.813 0.572 1.00 87.62 74 GLY A O 1
ATOM 563 N N . ARG A 1 75 ? -2.354 10.920 -1.422 1.00 84.50 75 ARG A N 1
ATOM 564 C CA . ARG A 1 75 ? -3.728 10.456 -1.691 1.00 84.50 75 ARG A CA 1
ATOM 565 C C . ARG A 1 75 ? -4.206 9.388 -0.706 1.00 84.50 75 ARG A C 1
ATOM 567 O O . ARG A 1 75 ? -5.384 9.365 -0.347 1.00 84.50 75 ARG A O 1
ATOM 574 N N . LEU A 1 76 ? -3.311 8.496 -0.279 1.00 86.75 76 LEU A N 1
ATOM 575 C CA . LEU A 1 76 ? -3.590 7.529 0.783 1.00 86.75 76 LEU A CA 1
ATOM 576 C C . LEU A 1 76 ? -3.911 8.253 2.092 1.00 86.75 76 LEU A C 1
ATOM 578 O O . LEU A 1 76 ? -4.917 7.939 2.719 1.00 86.75 76 LEU A O 1
ATOM 582 N N . ALA A 1 77 ? -3.103 9.250 2.460 1.00 90.81 77 ALA A N 1
ATOM 583 C CA . ALA A 1 77 ? -3.311 10.060 3.653 1.00 90.81 77 ALA A CA 1
ATOM 584 C C . ALA A 1 77 ? -4.641 10.823 3.598 1.00 90.81 77 ALA A C 1
ATOM 586 O O . ALA A 1 77 ? -5.413 10.716 4.540 1.00 90.81 77 ALA A O 1
ATOM 587 N N . GLU A 1 78 ? -4.974 11.475 2.479 1.00 88.75 78 GLU A N 1
ATOM 588 C CA . GLU A 1 78 ? -6.282 12.124 2.282 1.00 88.75 78 GLU A CA 1
ATOM 589 C C . GLU A 1 78 ? -7.449 11.135 2.429 1.00 88.75 78 GLU A C 1
ATOM 591 O O . GLU A 1 78 ? -8.499 11.463 2.983 1.00 88.75 78 GLU A O 1
ATOM 596 N N . THR A 1 79 ? -7.286 9.909 1.919 1.00 85.25 79 THR A N 1
ATOM 597 C CA . THR A 1 79 ? -8.316 8.867 2.034 1.00 85.25 79 THR A CA 1
ATOM 598 C C . THR A 1 79 ? -8.479 8.431 3.487 1.00 85.25 79 THR A C 1
ATOM 600 O O . THR A 1 79 ? -9.605 8.353 3.969 1.00 85.25 79 THR A O 1
ATOM 603 N N . VAL A 1 80 ? -7.377 8.199 4.204 1.00 88.44 80 VAL A N 1
ATOM 604 C CA . VAL A 1 80 ? -7.391 7.846 5.631 1.00 88.44 80 VAL A CA 1
ATOM 605 C C . VAL A 1 80 ? -7.937 8.991 6.487 1.00 88.44 80 VAL A C 1
ATOM 607 O O . VAL A 1 80 ? -8.705 8.742 7.412 1.00 88.44 80 VAL A O 1
ATOM 610 N N . GLU A 1 81 ? -7.621 10.242 6.151 1.00 89.69 81 GLU A N 1
ATOM 611 C CA . GLU A 1 81 ? -8.117 11.431 6.845 1.00 89.69 81 GLU A CA 1
ATOM 612 C C . GLU A 1 81 ? -9.651 11.493 6.825 1.00 89.69 81 GLU A C 1
ATOM 614 O O . GLU A 1 81 ? -10.289 11.723 7.854 1.00 89.69 81 GLU A O 1
ATOM 619 N N . ARG A 1 82 ? -10.267 11.166 5.681 1.00 86.19 82 ARG A N 1
ATOM 620 C CA . ARG A 1 82 ? -11.732 11.063 5.551 1.00 86.19 82 ARG A CA 1
ATOM 621 C C . ARG A 1 82 ? -12.338 9.942 6.398 1.00 86.19 82 ARG A C 1
ATOM 623 O O . ARG A 1 82 ? -13.521 10.011 6.723 1.00 86.19 82 ARG A O 1
ATOM 630 N N . LEU A 1 83 ? -11.554 8.924 6.751 1.00 83.88 83 LEU A N 1
ATOM 631 C CA . LEU A 1 83 ? -11.977 7.809 7.602 1.00 83.88 83 LEU A CA 1
ATOM 632 C C . LEU A 1 83 ? -11.779 8.097 9.094 1.00 83.88 83 LEU A C 1
ATOM 634 O O . LEU A 1 83 ? -12.320 7.357 9.915 1.00 83.88 83 LEU A O 1
ATOM 638 N N . LEU A 1 84 ? -11.054 9.161 9.469 1.00 86.62 84 LEU A N 1
ATOM 639 C CA . LEU A 1 84 ? -10.750 9.478 10.870 1.00 86.62 84 LEU A CA 1
ATOM 640 C C . LEU A 1 84 ? -11.974 9.523 11.792 1.00 86.62 84 LEU A C 1
ATOM 642 O O . LEU A 1 84 ? -11.860 9.000 12.899 1.00 86.62 84 LEU A O 1
ATOM 646 N N . PRO A 1 85 ? -13.138 10.086 11.402 1.00 84.94 85 PRO A N 1
ATOM 647 C CA . PRO A 1 85 ? -14.313 10.073 12.272 1.00 84.94 85 PRO A CA 1
ATOM 648 C C . PRO A 1 85 ? -14.712 8.657 12.707 1.00 84.94 85 PRO A C 1
ATOM 650 O O . PRO A 1 85 ? -15.015 8.441 13.876 1.00 84.94 85 PRO A O 1
ATOM 653 N N . THR A 1 86 ? -14.639 7.691 11.790 1.00 81.25 86 THR A N 1
ATOM 654 C CA . THR A 1 86 ? -14.937 6.278 12.055 1.00 81.25 86 THR A CA 1
ATOM 655 C C . THR A 1 86 ? -13.784 5.583 12.778 1.00 81.25 86 THR A C 1
ATOM 657 O O . THR A 1 86 ? -14.011 4.826 13.718 1.00 81.25 86 THR A O 1
ATOM 660 N N . LEU A 1 87 ? -12.540 5.869 12.380 1.00 83.31 87 LEU A N 1
ATOM 661 C CA . LEU A 1 87 ? -11.334 5.270 12.963 1.00 83.31 87 LEU A CA 1
ATOM 662 C C . LEU A 1 87 ? -11.082 5.697 14.415 1.00 83.31 87 LEU A C 1
ATOM 664 O O . LEU A 1 87 ? -10.334 5.027 15.121 1.00 83.31 87 LEU A O 1
ATOM 668 N N . ARG A 1 88 ? -11.667 6.816 14.857 1.00 84.06 88 ARG A N 1
ATOM 669 C CA . ARG A 1 88 ? -11.614 7.290 16.251 1.00 84.06 88 ARG A CA 1
ATOM 670 C C . ARG A 1 88 ? -12.576 6.550 17.174 1.00 84.06 88 ARG A C 1
ATOM 672 O O . ARG A 1 88 ? -12.370 6.556 18.382 1.00 84.06 88 ARG A O 1
ATOM 679 N N . THR A 1 89 ? -13.640 5.968 16.627 1.00 76.62 89 THR A N 1
ATOM 680 C CA . THR A 1 89 ? -14.682 5.280 17.405 1.00 76.62 89 THR A CA 1
ATOM 681 C C . THR A 1 89 ? -14.626 3.767 17.243 1.00 76.62 89 THR A C 1
ATOM 683 O O . THR A 1 89 ? -15.125 3.041 18.097 1.00 76.62 89 THR A O 1
ATOM 686 N N . SER A 1 90 ? -14.017 3.283 16.162 1.00 72.50 90 SER A N 1
ATOM 687 C CA . SER A 1 90 ? -13.961 1.866 15.823 1.00 72.50 90 SER A CA 1
ATOM 688 C C . SER A 1 90 ? -12.710 1.534 15.019 1.00 72.50 90 SER A C 1
ATOM 690 O O . SER A 1 90 ? -12.147 2.371 14.314 1.00 72.50 90 SER A O 1
ATOM 692 N N . ARG A 1 91 ? -12.280 0.279 15.105 1.00 79.25 91 ARG A N 1
ATOM 693 C CA . ARG A 1 91 ? -11.247 -0.274 14.226 1.00 79.25 91 ARG A CA 1
ATOM 694 C C . ARG A 1 91 ? -11.883 -0.666 12.893 1.00 79.25 91 ARG A C 1
ATOM 696 O O . ARG A 1 91 ? -12.909 -1.346 12.890 1.00 79.25 91 ARG A O 1
ATOM 703 N N . LEU A 1 92 ? -11.233 -0.315 11.784 1.00 77.75 92 LEU A N 1
ATOM 704 C CA . LEU A 1 92 ? -11.641 -0.732 10.438 1.00 77.75 92 LEU A CA 1
ATOM 705 C C . LEU A 1 92 ? -10.618 -1.691 9.838 1.00 77.75 92 LEU A C 1
ATOM 707 O O . LEU A 1 92 ? -9.416 -1.449 9.932 1.00 77.75 92 LEU A O 1
ATOM 711 N N . TYR A 1 93 ? -11.086 -2.752 9.186 1.00 76.94 93 TYR A N 1
ATOM 712 C CA . TYR A 1 93 ? -10.237 -3.577 8.332 1.00 76.94 93 TYR A CA 1
ATOM 713 C C . TYR A 1 93 ? -10.243 -2.999 6.921 1.00 76.94 93 TYR A C 1
ATOM 715 O O . TYR A 1 93 ? -11.274 -2.939 6.252 1.00 76.94 93 TYR A O 1
ATOM 723 N N . VAL A 1 94 ? -9.073 -2.550 6.481 1.00 80.81 94 VAL A N 1
ATOM 724 C CA . VAL A 1 94 ? -8.885 -1.965 5.157 1.00 80.81 94 VAL A CA 1
ATOM 725 C C . VAL A 1 94 ? -7.991 -2.881 4.342 1.00 80.81 94 VAL A C 1
ATOM 727 O O . VAL A 1 94 ? -6.885 -3.244 4.755 1.00 80.81 94 VAL A O 1
ATOM 730 N N . THR A 1 95 ? -8.473 -3.224 3.156 1.00 81.56 95 THR A N 1
ATOM 731 C CA . THR A 1 95 ? -7.697 -3.907 2.132 1.00 81.56 95 THR A CA 1
ATOM 732 C C . THR A 1 95 ? -7.179 -2.879 1.138 1.00 81.56 95 THR A C 1
ATOM 734 O O . THR A 1 95 ? -7.960 -2.194 0.477 1.00 81.56 95 THR A O 1
ATOM 737 N N . VAL A 1 96 ? -5.859 -2.800 0.980 1.00 84.81 96 VAL A N 1
ATOM 738 C CA . VAL A 1 96 ? -5.260 -2.136 -0.179 1.00 84.81 96 VAL A CA 1
ATOM 739 C C . VAL A 1 96 ? -4.880 -3.180 -1.222 1.00 84.81 96 VAL A C 1
ATOM 741 O O . VAL A 1 96 ? -4.126 -4.115 -0.946 1.00 84.81 96 VAL A O 1
ATOM 744 N N . ALA A 1 97 ? -5.411 -3.015 -2.430 1.00 82.31 97 ALA A N 1
ATOM 745 C CA . ALA A 1 97 ? -5.031 -3.790 -3.595 1.00 82.31 97 ALA A CA 1
ATOM 746 C C . ALA A 1 97 ? -3.999 -3.016 -4.415 1.00 82.31 97 ALA A C 1
ATOM 748 O O . ALA A 1 97 ? -4.301 -1.969 -4.983 1.00 82.31 97 ALA A O 1
ATOM 749 N N . LEU A 1 98 ? -2.779 -3.539 -4.475 1.00 87.12 98 LEU A N 1
ATOM 750 C CA . LEU A 1 98 ? -1.692 -3.047 -5.310 1.00 87.12 98 LEU A CA 1
ATOM 751 C C . LEU A 1 98 ? -1.665 -3.876 -6.591 1.00 87.12 98 LEU A C 1
ATOM 753 O O . LEU A 1 98 ? -1.245 -5.036 -6.603 1.00 87.12 98 LEU A O 1
ATOM 757 N N . ILE A 1 99 ? -2.173 -3.286 -7.667 1.00 82.75 99 ILE A N 1
ATOM 758 C CA . ILE A 1 99 ? -2.273 -3.951 -8.963 1.00 82.75 99 ILE A CA 1
ATOM 759 C C . ILE A 1 99 ? -1.093 -3.516 -9.826 1.00 82.75 99 ILE A C 1
ATOM 761 O O . ILE A 1 99 ? -0.984 -2.341 -10.173 1.00 82.75 99 ILE A O 1
ATOM 765 N N . PHE A 1 100 ? -0.243 -4.466 -10.204 1.00 83.94 100 PHE A N 1
ATOM 766 C CA . PHE A 1 100 ? 0.900 -4.246 -11.084 1.00 83.94 100 PHE A CA 1
ATOM 767 C C . PHE A 1 100 ? 0.596 -4.805 -12.470 1.00 83.94 100 PHE A C 1
ATOM 769 O O . PHE A 1 100 ? 0.301 -5.992 -12.627 1.00 83.94 100 PHE A O 1
ATOM 776 N N . GLY A 1 101 ? 0.663 -3.956 -13.487 1.00 80.06 101 GLY A N 1
ATOM 777 C CA . GLY A 1 101 ? 0.528 -4.354 -14.886 1.00 80.06 101 GLY A CA 1
ATOM 778 C C . GLY A 1 101 ? 0.665 -3.166 -15.834 1.00 80.06 101 GLY A C 1
ATOM 779 O O . GLY A 1 101 ? 0.864 -2.030 -15.407 1.00 80.06 101 GLY A O 1
ATOM 780 N N . SER A 1 102 ? 0.518 -3.407 -17.137 1.00 74.56 102 SER A N 1
ATOM 781 C CA . SER A 1 102 ? 0.475 -2.325 -18.138 1.00 74.56 102 SER A CA 1
ATOM 782 C C . SER A 1 102 ? -0.740 -1.410 -17.951 1.00 74.56 102 SER A C 1
ATOM 784 O O . SER A 1 102 ? -0.725 -0.235 -18.306 1.00 74.56 102 SER A O 1
ATOM 786 N N . SER A 1 103 ? -1.805 -1.958 -17.370 1.00 71.44 103 SER A N 1
ATOM 787 C CA . SER A 1 103 ? -2.993 -1.239 -16.940 1.00 71.44 103 SER A CA 1
ATOM 788 C C . SER A 1 103 ? -3.667 -1.986 -15.795 1.00 71.44 103 SER A C 1
ATOM 790 O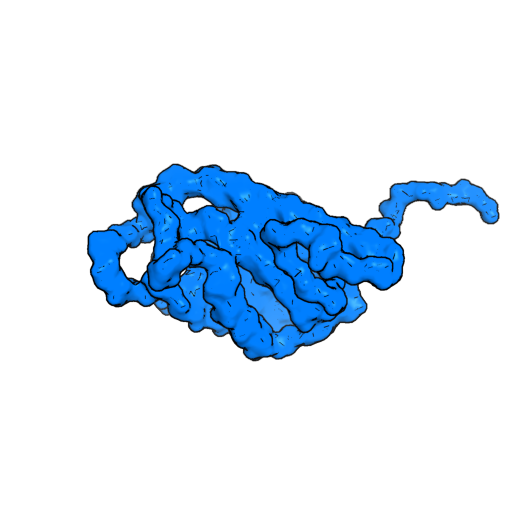 O . SER A 1 103 ? -3.472 -3.193 -15.647 1.00 71.44 103 SER A O 1
ATOM 792 N N . ILE A 1 104 ? -4.541 -1.304 -15.051 1.00 69.19 104 ILE A N 1
ATOM 793 C CA . ILE A 1 104 ? -5.465 -1.939 -14.091 1.00 69.19 104 ILE A CA 1
ATOM 794 C C . ILE A 1 104 ? -6.302 -3.057 -14.742 1.00 69.19 104 ILE A C 1
ATOM 796 O O . ILE A 1 104 ? -6.743 -3.995 -14.092 1.00 69.19 104 ILE A O 1
ATOM 800 N N . ALA A 1 105 ? -6.475 -2.950 -16.059 1.00 66.38 105 ALA A N 1
ATOM 801 C CA . ALA A 1 105 ? -7.204 -3.838 -16.940 1.00 66.38 105 ALA A CA 1
ATOM 802 C C . ALA A 1 105 ? -6.414 -5.087 -17.386 1.00 66.38 105 ALA A C 1
ATOM 804 O O . ALA A 1 105 ? -6.976 -6.086 -17.832 1.00 66.38 105 ALA A O 1
ATOM 805 N N . SER A 1 106 ? -5.093 -5.040 -17.299 1.00 70.25 106 SER A N 1
ATOM 806 C CA . SER A 1 106 ? -4.231 -6.160 -17.652 1.00 70.25 106 SER A CA 1
ATOM 807 C C . SER A 1 106 ? -3.251 -6.396 -16.510 1.00 70.25 106 SER A C 1
ATOM 809 O O . SER A 1 106 ? -2.044 -6.199 -16.695 1.00 70.25 106 SER A O 1
ATOM 811 N N . PRO A 1 107 ? -3.766 -6.771 -15.323 1.00 74.94 107 PRO A N 1
ATOM 812 C CA . PRO A 1 107 ? -2.926 -7.037 -14.173 1.00 74.94 107 PRO A CA 1
ATOM 813 C C . PRO A 1 107 ? -2.006 -8.215 -14.482 1.00 74.94 107 PRO A C 1
ATOM 815 O O . PRO A 1 107 ? -2.429 -9.237 -15.016 1.00 74.94 107 PRO A O 1
ATOM 818 N N . ARG A 1 108 ? -0.735 -8.068 -14.137 1.00 78.62 108 ARG A N 1
ATOM 819 C CA . ARG A 1 108 ? 0.228 -9.168 -14.096 1.00 78.62 108 ARG A CA 1
ATOM 820 C C . ARG A 1 108 ? 0.281 -9.746 -12.699 1.00 78.62 108 ARG A C 1
ATOM 822 O O . ARG A 1 108 ? 0.220 -10.962 -12.548 1.00 78.62 108 ARG A O 1
ATOM 829 N N . ARG A 1 109 ? 0.304 -8.866 -11.700 1.00 81.12 109 ARG A N 1
ATOM 830 C CA . ARG A 1 109 ? 0.344 -9.229 -10.291 1.00 81.12 109 ARG A CA 1
ATOM 831 C C . ARG A 1 109 ? -0.644 -8.405 -9.498 1.00 81.12 109 ARG A C 1
ATOM 833 O O . ARG A 1 109 ? -0.776 -7.203 -9.716 1.00 81.12 109 ARG A O 1
ATOM 840 N N . VAL A 1 110 ? -1.308 -9.056 -8.558 1.00 82.00 110 VAL A N 1
ATOM 841 C CA . VAL A 1 110 ? -2.158 -8.380 -7.581 1.00 82.00 110 VAL A CA 1
ATOM 842 C C . VAL A 1 110 ? -1.637 -8.717 -6.198 1.00 82.00 110 VAL A C 1
ATOM 844 O O . VAL A 1 110 ? -1.555 -9.889 -5.836 1.00 82.00 110 VAL A O 1
ATOM 847 N N . PHE A 1 111 ? -1.283 -7.691 -5.436 1.00 85.38 111 PHE A N 1
ATOM 848 C CA . PHE A 1 111 ? -0.886 -7.835 -4.046 1.00 85.38 111 PHE A CA 1
ATOM 849 C C . PHE A 1 111 ? -1.929 -7.183 -3.151 1.00 85.38 111 PHE A C 1
ATOM 851 O O . PHE A 1 111 ? -2.277 -6.020 -3.342 1.00 85.38 111 PHE A O 1
ATOM 858 N N . LEU A 1 112 ? -2.432 -7.930 -2.183 1.00 84.88 112 LEU A N 1
ATOM 859 C CA . LEU A 1 112 ? -3.484 -7.497 -1.283 1.00 84.88 112 LEU A CA 1
ATOM 860 C C . LEU A 1 112 ? -2.912 -7.444 0.126 1.00 84.88 112 LEU A C 1
ATOM 862 O O . LEU A 1 112 ? -2.497 -8.469 0.666 1.00 84.88 112 LEU A O 1
ATOM 866 N N . LEU A 1 113 ? -2.889 -6.254 0.718 1.00 89.19 113 LEU A N 1
ATOM 867 C CA . LEU A 1 113 ? -2.589 -6.087 2.134 1.00 89.19 113 LEU A CA 1
ATOM 868 C C . LEU A 1 113 ? -3.894 -5.776 2.859 1.00 89.19 113 LEU A C 1
ATOM 870 O O . LEU A 1 113 ? -4.460 -4.699 2.674 1.00 89.19 113 LEU A O 1
ATOM 874 N N . GLN A 1 114 ? -4.340 -6.712 3.689 1.00 84.94 114 GLN A N 1
ATOM 875 C CA . GLN A 1 114 ? -5.485 -6.521 4.573 1.00 84.94 114 GLN A CA 1
ATOM 876 C C . GLN A 1 114 ? -4.963 -6.191 5.963 1.00 84.94 114 GLN A C 1
ATOM 878 O O . GLN A 1 114 ? -4.213 -6.983 6.542 1.00 84.94 114 GLN A O 1
ATOM 883 N N . ALA A 1 115 ? -5.324 -5.024 6.488 1.00 87.69 115 ALA A N 1
ATOM 884 C CA . ALA A 1 115 ? -4.832 -4.577 7.779 1.00 87.69 115 ALA A CA 1
ATOM 885 C C . ALA A 1 115 ? -5.921 -3.896 8.617 1.00 87.69 115 ALA A C 1
ATOM 887 O O . ALA A 1 115 ? -6.701 -3.105 8.082 1.00 87.69 115 ALA A O 1
ATOM 888 N N . PRO A 1 116 ? -5.945 -4.144 9.937 1.00 86.56 116 PRO A N 1
ATOM 889 C CA . PRO A 1 116 ? -6.729 -3.357 10.865 1.00 86.56 116 PRO A CA 1
ATOM 890 C C . PRO A 1 116 ? -6.071 -1.993 11.055 1.00 86.56 116 PRO A C 1
ATOM 892 O O . PRO A 1 116 ? -4.885 -1.915 11.381 1.00 86.56 116 PRO A O 1
ATOM 895 N N . ILE A 1 117 ? -6.854 -0.932 10.908 1.00 89.94 117 ILE A N 1
ATOM 896 C CA . ILE A 1 117 ? -6.441 0.453 11.120 1.00 89.94 117 ILE A CA 1
ATOM 897 C C . ILE A 1 117 ? -7.262 1.048 12.264 1.00 89.94 117 ILE A C 1
ATOM 899 O O . ILE A 1 117 ? -8.456 0.763 12.400 1.00 89.94 117 ILE A O 1
ATOM 903 N N . TYR A 1 118 ? -6.627 1.885 13.082 1.00 88.25 118 TYR A N 1
ATOM 904 C CA . TYR A 1 118 ? -7.277 2.616 14.167 1.00 88.25 118 TYR A CA 1
ATOM 905 C C . TYR A 1 118 ? -6.630 3.991 14.382 1.00 88.25 118 TYR A C 1
ATOM 907 O O . TYR A 1 118 ? -5.425 4.149 14.193 1.00 88.25 118 TYR A O 1
ATOM 915 N N . SER A 1 119 ? -7.421 4.989 14.786 1.00 90.31 119 SER A N 1
ATOM 916 C CA . SER A 1 119 ? -6.920 6.317 15.157 1.00 90.31 119 SER A CA 1
ATOM 917 C C . SER A 1 119 ? -6.747 6.389 16.671 1.00 90.31 119 SER A C 1
ATOM 919 O O . SER A 1 119 ? -7.719 6.550 17.408 1.00 90.31 119 SER A O 1
ATOM 921 N N . TYR A 1 120 ? -5.505 6.323 17.139 1.00 88.94 120 TYR A N 1
ATOM 922 C CA . TYR A 1 120 ? -5.197 6.438 18.562 1.00 88.94 120 TYR A CA 1
ATOM 923 C C . TYR A 1 120 ? -5.280 7.895 19.048 1.00 88.94 120 TYR A C 1
ATOM 925 O O . TYR A 1 120 ? -5.012 8.832 18.299 1.00 88.94 120 TYR A O 1
ATOM 933 N N . ALA A 1 121 ? -5.648 8.093 20.319 1.00 86.81 121 ALA A N 1
ATOM 934 C CA . ALA A 1 121 ? -5.663 9.419 20.949 1.00 86.81 121 ALA A CA 1
ATOM 935 C C . ALA A 1 121 ? -4.248 9.943 21.264 1.00 86.81 121 ALA A C 1
ATOM 937 O O . ALA A 1 121 ? -4.031 11.149 21.353 1.00 86.81 121 ALA A O 1
ATOM 938 N N . SER A 1 122 ? -3.290 9.033 21.427 1.00 85.94 122 SER A N 1
ATOM 939 C CA . SER A 1 122 ? -1.864 9.309 21.586 1.00 85.94 122 SER A CA 1
ATOM 940 C C . SER A 1 122 ? -1.057 8.364 20.691 1.00 85.94 122 SER A C 1
ATOM 942 O O . SER A 1 122 ? -1.537 7.265 20.399 1.00 85.94 122 SER A O 1
ATOM 944 N N . PRO A 1 123 ? 0.156 8.751 20.248 1.00 87.88 123 PRO A N 1
ATOM 945 C CA . PRO A 1 123 ? 0.983 7.890 19.411 1.00 87.88 123 PRO A CA 1
ATOM 946 C C . PRO A 1 123 ? 1.199 6.526 20.062 1.00 87.88 123 PRO A C 1
ATOM 948 O O . PRO A 1 123 ? 1.592 6.437 21.229 1.00 87.88 123 PRO A O 1
ATOM 951 N N . LEU A 1 124 ? 0.956 5.457 19.305 1.00 87.81 124 LEU A N 1
ATOM 952 C CA . LEU A 1 124 ? 1.207 4.106 19.784 1.00 87.81 124 LEU A CA 1
ATOM 953 C C . LEU A 1 124 ? 2.715 3.923 20.001 1.00 87.81 124 LEU A C 1
ATOM 955 O O . LEU A 1 124 ? 3.507 4.128 19.082 1.00 87.81 124 LEU A O 1
ATOM 959 N N . MET A 1 125 ? 3.115 3.522 21.207 1.00 87.56 125 MET A N 1
ATOM 960 C CA . MET A 1 125 ? 4.523 3.379 21.584 1.00 87.56 125 MET A CA 1
ATOM 961 C C . MET A 1 125 ? 4.972 1.914 21.552 1.00 87.56 125 MET A C 1
ATOM 963 O O . MET A 1 125 ? 4.247 1.010 21.969 1.00 87.56 125 MET A O 1
ATOM 967 N N . THR A 1 126 ? 6.213 1.681 21.122 1.00 83.25 126 THR A N 1
ATOM 968 C CA . THR A 1 126 ? 6.923 0.400 21.286 1.00 83.25 126 THR A CA 1
ATOM 969 C C . THR A 1 126 ? 8.254 0.656 21.978 1.00 83.25 126 THR A C 1
ATOM 971 O O . THR A 1 126 ? 9.193 1.184 21.379 1.00 83.25 126 THR A O 1
ATOM 974 N N . GLY A 1 127 ? 8.325 0.315 23.266 1.00 84.56 127 GLY A N 1
ATOM 975 C CA . GLY A 1 127 ? 9.401 0.800 24.129 1.00 84.56 127 GLY A CA 1
ATOM 976 C C . GLY A 1 127 ? 9.338 2.325 24.240 1.00 84.56 127 GLY A C 1
ATOM 977 O O . GLY A 1 127 ? 8.273 2.880 24.493 1.00 84.56 127 GLY A O 1
ATOM 978 N N . ASN A 1 128 ? 10.460 2.999 23.987 1.00 88.75 128 ASN A N 1
ATOM 979 C CA . ASN A 1 128 ? 10.583 4.454 24.147 1.00 88.75 128 ASN A CA 1
ATOM 980 C C . ASN A 1 128 ? 10.381 5.250 22.846 1.00 88.75 128 ASN A C 1
ATOM 982 O O . ASN A 1 128 ? 10.632 6.452 22.828 1.00 88.75 128 ASN A O 1
ATOM 986 N N . LYS A 1 129 ? 9.960 4.604 21.751 1.00 91.88 129 LYS A N 1
ATOM 987 C CA . LYS A 1 129 ? 9.728 5.268 20.461 1.00 91.88 129 LYS A CA 1
ATOM 988 C C . LYS A 1 129 ? 8.290 5.063 19.964 1.00 91.88 129 LYS A C 1
ATOM 990 O O . LYS A 1 129 ? 7.721 3.991 20.206 1.00 91.88 129 LYS A O 1
ATOM 995 N N . PRO A 1 130 ? 7.725 6.039 19.233 1.00 90.50 130 PRO A N 1
ATOM 996 C CA . PRO A 1 130 ? 6.501 5.829 18.472 1.00 90.50 130 PRO A CA 1
ATOM 997 C C . PRO A 1 130 ? 6.683 4.706 17.449 1.00 90.50 130 PRO A C 1
ATOM 999 O O . PRO A 1 130 ? 7.764 4.543 16.873 1.00 90.50 130 PRO A O 1
ATOM 1002 N N . VAL A 1 131 ? 5.626 3.929 17.237 1.00 90.69 131 VAL A N 1
ATOM 1003 C CA . VAL A 1 131 ? 5.559 2.921 16.178 1.00 90.69 131 VAL A CA 1
ATOM 1004 C C . VAL A 1 131 ? 5.586 3.625 14.821 1.00 90.69 131 VAL A C 1
ATOM 1006 O O . VAL A 1 131 ? 4.848 4.584 14.602 1.00 90.69 131 VAL A O 1
ATOM 1009 N N . GLY A 1 132 ? 6.415 3.132 13.901 1.00 91.44 132 GLY A N 1
ATOM 1010 C CA . GLY A 1 132 ? 6.492 3.640 12.531 1.00 91.44 132 GLY A CA 1
ATOM 1011 C C . GLY A 1 132 ? 6.250 2.562 11.476 1.00 91.44 132 GLY A C 1
ATOM 1012 O O . GLY A 1 132 ? 6.235 1.363 11.760 1.00 91.44 132 GLY A O 1
ATOM 1013 N N . ALA A 1 133 ? 6.127 2.984 10.214 1.00 92.25 133 ALA A N 1
ATOM 1014 C CA . ALA A 1 133 ? 5.928 2.079 9.077 1.00 92.25 133 ALA A CA 1
ATOM 1015 C C . ALA A 1 133 ? 7.033 1.011 8.972 1.00 92.25 133 ALA A C 1
ATOM 1017 O O . ALA A 1 133 ? 6.759 -0.141 8.635 1.00 92.25 133 ALA A O 1
ATOM 1018 N N . GLY A 1 134 ? 8.271 1.367 9.333 1.00 90.75 134 GLY A N 1
ATOM 1019 C CA . GLY A 1 134 ? 9.418 0.456 9.350 1.00 90.75 134 GLY A CA 1
ATOM 1020 C C . GLY A 1 134 ? 9.248 -0.759 10.272 1.00 90.75 134 GLY A C 1
ATOM 1021 O O . GLY A 1 134 ? 9.751 -1.840 9.957 1.00 90.75 134 GLY A O 1
ATOM 1022 N N . ASP A 1 135 ? 8.511 -0.616 11.379 1.00 90.81 135 ASP A N 1
ATOM 1023 C CA . ASP A 1 135 ? 8.276 -1.715 12.320 1.00 90.81 135 ASP A CA 1
ATOM 1024 C C . ASP A 1 135 ? 7.377 -2.796 11.687 1.00 90.81 135 ASP A C 1
ATOM 1026 O O . ASP A 1 135 ? 7.666 -3.989 11.804 1.00 90.81 135 ASP A O 1
ATOM 1030 N N . TYR A 1 136 ? 6.365 -2.387 10.914 1.00 92.88 136 TYR A N 1
ATOM 1031 C CA . TYR A 1 136 ? 5.508 -3.291 10.136 1.00 92.88 136 TYR A CA 1
ATOM 1032 C C . TYR A 1 136 ? 6.205 -3.822 8.876 1.00 92.88 136 TYR A C 1
ATOM 1034 O O . TYR A 1 136 ? 6.091 -5.008 8.555 1.00 92.88 136 TYR A O 1
ATOM 1042 N N . MET A 1 137 ? 6.983 -2.982 8.185 1.00 93.44 137 MET A N 1
ATOM 1043 C CA . MET A 1 137 ? 7.729 -3.381 6.987 1.00 93.44 137 MET A CA 1
ATOM 1044 C C . MET A 1 137 ? 8.740 -4.491 7.261 1.00 93.44 137 MET A C 1
ATOM 1046 O O . MET A 1 137 ? 8.959 -5.319 6.385 1.00 93.44 137 MET A O 1
ATOM 1050 N N . ARG A 1 138 ? 9.318 -4.574 8.466 1.00 91.06 138 ARG A N 1
ATOM 1051 C CA . ARG A 1 138 ? 10.205 -5.688 8.848 1.00 91.06 138 ARG A CA 1
ATOM 1052 C C . ARG A 1 138 ? 9.498 -7.045 8.806 1.00 91.06 138 ARG A C 1
ATOM 1054 O O . ARG A 1 138 ? 10.123 -8.055 8.491 1.00 91.06 138 ARG A O 1
ATOM 1061 N N . MET A 1 139 ? 8.218 -7.075 9.165 1.00 91.19 139 MET A N 1
ATOM 1062 C CA . MET A 1 139 ? 7.402 -8.284 9.133 1.00 91.19 139 MET A CA 1
ATOM 1063 C C . MET A 1 139 ? 6.938 -8.584 7.703 1.00 91.19 139 MET A C 1
ATOM 1065 O O . MET A 1 139 ? 7.099 -9.708 7.232 1.00 91.19 139 MET A O 1
ATOM 1069 N N . LEU A 1 140 ? 6.439 -7.565 6.993 1.00 94.25 140 LEU A N 1
ATOM 1070 C CA . LEU A 1 140 ? 5.972 -7.705 5.613 1.00 94.25 140 LEU A CA 1
ATOM 1071 C C . LEU A 1 140 ? 7.094 -8.095 4.648 1.00 94.25 140 LEU A C 1
ATOM 1073 O O . LEU A 1 140 ? 6.868 -8.931 3.784 1.00 94.25 140 LEU A O 1
ATOM 1077 N N . SER A 1 141 ? 8.300 -7.542 4.790 1.00 93.06 141 SER A N 1
ATOM 1078 C CA . SER A 1 141 ? 9.418 -7.843 3.889 1.00 93.06 141 SER A CA 1
ATOM 1079 C C . SER A 1 141 ? 9.847 -9.304 3.971 1.00 93.06 141 SER A C 1
ATOM 1081 O O . SER A 1 141 ? 10.048 -9.939 2.941 1.00 93.06 141 SER A O 1
ATOM 1083 N N . ARG A 1 142 ? 9.906 -9.871 5.183 1.00 92.56 142 ARG A N 1
ATOM 1084 C CA . ARG A 1 142 ? 10.174 -11.303 5.388 1.00 92.56 142 ARG A CA 1
ATOM 1085 C C . ARG A 1 142 ? 9.133 -12.169 4.698 1.00 92.56 142 ARG A C 1
ATOM 1087 O O . ARG A 1 142 ? 9.488 -13.174 4.094 1.00 92.56 142 ARG A O 1
ATOM 1094 N N . GLU A 1 143 ? 7.869 -11.771 4.786 1.00 91.75 143 GLU A N 1
ATOM 1095 C CA . GLU A 1 143 ? 6.793 -12.514 4.148 1.00 91.75 143 GLU A CA 1
ATOM 1096 C C . GLU A 1 143 ? 6.834 -12.379 2.626 1.00 91.75 143 GLU A C 1
ATOM 1098 O O . GLU A 1 143 ? 6.731 -13.378 1.933 1.00 91.75 143 GLU A O 1
ATOM 1103 N N . VAL A 1 144 ? 7.093 -11.181 2.099 1.00 91.50 144 VAL A N 1
ATOM 1104 C CA . VAL A 1 144 ? 7.278 -10.947 0.660 1.00 91.50 144 VAL A CA 1
ATOM 1105 C C . VAL A 1 144 ? 8.435 -11.775 0.096 1.00 91.50 144 VAL A C 1
ATOM 1107 O O . VAL A 1 144 ? 8.294 -12.341 -0.983 1.00 91.50 144 VAL A O 1
ATOM 1110 N N . VAL A 1 145 ? 9.553 -11.893 0.818 1.00 90.06 145 VAL A N 1
ATOM 1111 C CA . VAL A 1 145 ? 10.686 -12.737 0.400 1.00 90.06 145 VAL A CA 1
ATOM 1112 C C . VAL A 1 145 ? 10.284 -14.214 0.315 1.00 90.06 145 VAL A C 1
ATOM 1114 O O . VAL A 1 145 ? 10.673 -14.886 -0.635 1.00 90.06 145 VAL A O 1
ATOM 1117 N N . ARG A 1 146 ? 9.456 -14.714 1.244 1.00 89.38 146 ARG A N 1
ATOM 1118 C CA . ARG A 1 146 ? 8.940 -16.099 1.213 1.00 89.38 146 ARG A CA 1
ATOM 1119 C C . ARG A 1 146 ? 8.020 -16.389 0.031 1.00 89.38 146 ARG A C 1
ATOM 1121 O O . ARG A 1 146 ? 7.825 -17.552 -0.293 1.00 89.38 146 ARG A O 1
ATOM 1128 N N . LEU A 1 147 ? 7.451 -15.359 -0.597 1.00 85.75 147 LEU A N 1
ATOM 1129 C CA . LEU A 1 147 ? 6.622 -15.534 -1.790 1.00 85.75 147 LEU A CA 1
ATOM 1130 C C . LEU A 1 147 ? 7.443 -15.882 -3.038 1.00 85.75 147 LEU A C 1
ATOM 1132 O O . LEU A 1 147 ? 6.830 -16.181 -4.058 1.00 85.75 147 LEU A O 1
ATOM 1136 N N . GLU A 1 148 ? 8.780 -15.780 -2.981 1.00 86.38 148 GLU A N 1
ATOM 1137 C CA . GLU A 1 148 ? 9.694 -16.091 -4.094 1.00 86.38 148 GLU A CA 1
ATOM 1138 C C . GLU A 1 148 ? 9.252 -15.436 -5.412 1.00 86.38 148 GLU A C 1
ATOM 1140 O O . GLU A 1 148 ? 9.183 -16.038 -6.481 1.00 86.38 148 GLU A O 1
ATOM 1145 N N . LEU A 1 149 ? 8.903 -14.154 -5.300 1.00 86.06 149 LEU A N 1
ATOM 1146 C CA . LEU A 1 149 ? 8.365 -13.346 -6.380 1.00 86.06 149 LEU A CA 1
ATOM 1147 C C . LEU A 1 149 ? 9.285 -13.350 -7.609 1.00 86.06 149 LEU A C 1
ATOM 1149 O O . LEU A 1 149 ? 10.435 -12.923 -7.536 1.00 86.06 149 LEU A O 1
ATOM 1153 N N . SER A 1 150 ? 8.750 -13.747 -8.767 1.00 83.94 150 SER A N 1
ATOM 1154 C CA . SER A 1 150 ? 9.496 -13.703 -10.026 1.00 83.94 150 SER A CA 1
ATOM 1155 C C . SER A 1 150 ? 9.836 -12.267 -10.433 1.00 83.94 150 SER A C 1
ATOM 1157 O O . SER A 1 150 ? 9.045 -11.341 -10.210 1.00 83.94 150 SER A O 1
ATOM 1159 N N . MET A 1 151 ? 10.976 -12.104 -11.106 1.00 84.56 151 MET A N 1
ATOM 1160 C CA . MET A 1 151 ? 11.354 -10.848 -11.752 1.00 84.56 151 MET A CA 1
ATOM 1161 C C . MET A 1 151 ? 10.358 -10.497 -12.860 1.00 84.56 151 MET A C 1
ATOM 1163 O O . MET A 1 151 ? 9.935 -11.360 -13.634 1.00 84.56 151 MET A O 1
ATOM 1167 N N . ASP A 1 152 ? 9.987 -9.226 -12.944 1.00 80.00 152 ASP A N 1
ATOM 1168 C CA . ASP A 1 152 ? 9.061 -8.733 -13.953 1.00 80.00 152 ASP A CA 1
ATOM 1169 C C . ASP A 1 152 ? 9.842 -8.273 -15.199 1.00 80.00 152 ASP A C 1
ATOM 1171 O O . ASP A 1 152 ? 10.689 -7.388 -15.130 1.00 80.00 152 ASP A O 1
ATOM 1175 N N . LEU A 1 153 ? 9.549 -8.875 -16.359 1.00 71.00 153 LEU A N 1
ATOM 1176 C CA . LEU A 1 153 ? 10.258 -8.611 -17.627 1.00 71.00 153 LEU A CA 1
ATOM 1177 C C . LEU A 1 153 ? 9.902 -7.271 -18.289 1.00 71.00 153 LEU A C 1
ATOM 1179 O O . LEU A 1 153 ? 10.551 -6.866 -19.250 1.00 71.00 153 LEU A O 1
ATOM 1183 N N . GLN A 1 154 ? 8.834 -6.616 -17.838 1.00 70.50 154 GLN A N 1
ATOM 1184 C CA . GLN A 1 154 ? 8.363 -5.352 -18.389 1.00 70.50 154 GLN A CA 1
ATOM 1185 C C . GLN A 1 154 ? 8.087 -4.367 -17.259 1.00 70.50 154 GLN A C 1
ATOM 1187 O O . GLN A 1 154 ? 7.636 -4.795 -16.197 1.00 70.50 154 GLN A O 1
ATOM 1192 N N . PRO A 1 155 ? 8.310 -3.069 -17.493 1.00 65.69 155 PRO A N 1
ATOM 1193 C CA . PRO A 1 155 ? 7.913 -2.030 -16.566 1.00 65.69 155 PRO A CA 1
ATOM 1194 C C . PRO A 1 155 ? 6.393 -1.943 -16.477 1.00 65.69 155 PRO A C 1
ATOM 1196 O O . PRO A 1 155 ? 5.687 -1.886 -17.489 1.00 65.69 155 PRO A O 1
ATOM 1199 N N . TYR A 1 156 ? 5.879 -1.919 -15.255 1.00 74.56 156 TYR A N 1
ATOM 1200 C CA . TYR A 1 156 ? 4.453 -1.854 -14.981 1.00 74.56 156 TYR A CA 1
ATOM 1201 C C . TYR A 1 156 ? 4.068 -0.557 -14.281 1.00 74.56 156 TYR A C 1
ATOM 1203 O O . TYR A 1 156 ? 4.881 0.162 -13.705 1.00 74.56 156 TYR A O 1
ATOM 1211 N N . ARG A 1 157 ? 2.784 -0.229 -14.325 1.00 77.12 157 ARG A N 1
ATOM 1212 C CA . ARG A 1 157 ? 2.203 0.785 -13.452 1.00 77.12 157 ARG A CA 1
ATOM 1213 C C . ARG A 1 157 ? 1.643 0.090 -12.219 1.00 77.12 157 ARG A C 1
ATOM 1215 O O . ARG A 1 157 ? 1.108 -1.014 -12.323 1.00 77.12 157 ARG A O 1
ATOM 1222 N N . CYS A 1 158 ? 1.751 0.748 -11.071 1.00 81.94 158 CYS A N 1
ATOM 1223 C CA . CYS A 1 158 ? 1.049 0.328 -9.863 1.00 81.94 158 CYS A CA 1
ATOM 1224 C C . CYS A 1 158 ? -0.261 1.108 -9.749 1.00 81.94 158 CYS A C 1
ATOM 1226 O O . CYS A 1 158 ? -0.235 2.337 -9.809 1.00 81.94 158 CYS A O 1
ATOM 1228 N N . TYR A 1 159 ? -1.383 0.409 -9.568 1.00 78.06 159 TYR A N 1
ATOM 1229 C CA . TYR A 1 159 ? -2.718 0.976 -9.356 1.00 78.06 159 TYR A CA 1
ATOM 1230 C C . TYR A 1 159 ? -3.229 0.597 -7.958 1.00 78.06 159 TYR A C 1
ATOM 1232 O O . TYR A 1 159 ? -3.835 -0.466 -7.804 1.00 78.06 159 TYR A O 1
ATOM 1240 N N . PRO A 1 160 ? -2.974 1.429 -6.932 1.00 79.38 160 PRO A N 1
ATOM 1241 C CA . PRO A 1 160 ? -3.523 1.221 -5.599 1.00 79.38 160 PRO A CA 1
ATOM 1242 C C . PRO A 1 160 ? -5.037 1.459 -5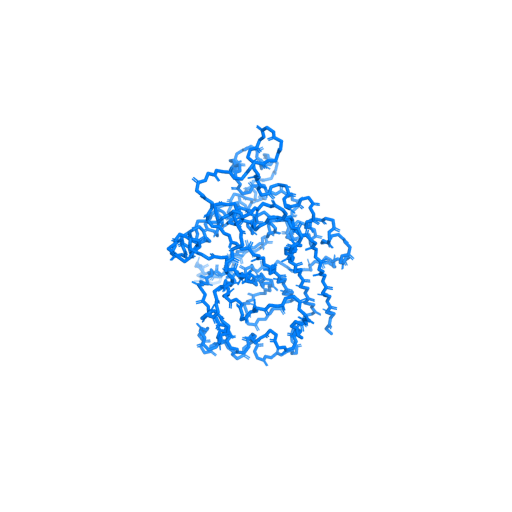.566 1.00 79.38 160 PRO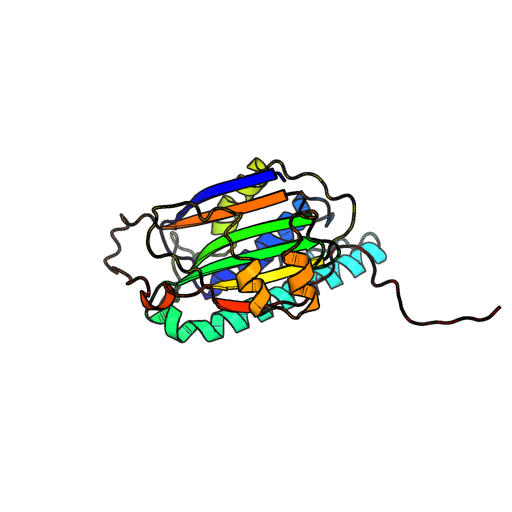 A C 1
ATOM 1244 O O . PRO A 1 160 ? -5.520 2.523 -5.971 1.00 79.38 160 PRO A O 1
ATOM 1247 N N . LEU A 1 161 ? -5.773 0.495 -5.018 1.00 76.75 161 LEU A N 1
ATOM 1248 C CA . LEU A 1 161 ? -7.195 0.607 -4.695 1.00 76.75 161 LEU A CA 1
ATOM 1249 C C . LEU A 1 161 ? -7.399 0.348 -3.205 1.00 76.75 161 LEU A C 1
ATOM 1251 O O . LEU A 1 161 ? -6.916 -0.656 -2.686 1.00 76.75 161 LEU A O 1
ATOM 1255 N N . LEU A 1 162 ? -8.124 1.232 -2.524 1.00 74.31 162 LEU A N 1
ATOM 1256 C CA . LEU A 1 162 ? -8.407 1.113 -1.096 1.00 74.31 162 LEU A CA 1
ATOM 1257 C C . LEU A 1 162 ? -9.843 0.676 -0.922 1.00 74.31 162 LEU A C 1
ATOM 1259 O O . LEU A 1 162 ? -10.754 1.304 -1.460 1.00 74.31 162 LEU A O 1
ATOM 1263 N N . CYS A 1 163 ? -10.024 -0.387 -0.158 1.00 71.62 163 CYS A N 1
ATOM 1264 C CA . CYS A 1 163 ? -11.291 -1.067 -0.011 1.00 71.62 163 CYS A CA 1
ATOM 1265 C C . CYS A 1 163 ? -11.557 -1.290 1.474 1.00 71.62 163 CYS A C 1
ATOM 1267 O O . CYS A 1 163 ? -10.689 -1.778 2.195 1.00 71.62 163 CYS A O 1
ATOM 1269 N N . GLU A 1 164 ? -12.752 -0.940 1.925 1.00 67.88 164 GLU A N 1
ATOM 1270 C CA . GLU A 1 164 ? -13.260 -1.385 3.218 1.00 67.88 164 GLU A CA 1
ATOM 1271 C C . GLU A 1 164 ? -13.625 -2.863 3.088 1.00 67.88 164 GLU A C 1
ATOM 1273 O O . GLU A 1 164 ? -14.312 -3.241 2.132 1.00 67.88 164 GLU A O 1
ATOM 1278 N N . ASP A 1 165 ? -13.105 -3.698 3.985 1.00 62.06 165 ASP A N 1
ATOM 1279 C CA . ASP A 1 165 ? -13.393 -5.129 3.993 1.00 62.06 165 ASP A CA 1
ATOM 1280 C C . ASP A 1 165 ? -14.628 -5.420 4.858 1.00 62.06 165 ASP A C 1
ATOM 1282 O O . ASP A 1 165 ? -14.841 -4.798 5.900 1.00 62.06 165 ASP A O 1
ATOM 1286 N N . ALA A 1 166 ? -15.439 -6.386 4.429 1.00 51.59 166 ALA A N 1
ATOM 1287 C CA . ALA A 1 166 ? -16.677 -6.783 5.094 1.00 51.59 166 ALA A CA 1
ATOM 1288 C C . ALA A 1 166 ? -16.455 -7.661 6.343 1.00 51.59 166 ALA A C 1
ATOM 1290 O O . ALA A 1 166 ? -17.397 -8.239 6.880 1.00 51.59 166 ALA A O 1
ATOM 1291 N N . THR A 1 167 ? -15.222 -7.820 6.815 1.00 50.72 167 THR A N 1
ATOM 1292 C CA . THR A 1 167 ? -14.888 -8.879 7.768 1.00 50.72 167 THR A CA 1
ATOM 1293 C C . THR A 1 167 ? -14.949 -8.431 9.232 1.00 50.72 167 THR A C 1
ATOM 1295 O O . THR A 1 167 ? -14.022 -7.837 9.782 1.00 50.72 167 THR A O 1
ATOM 1298 N N . SER A 1 168 ? -16.036 -8.822 9.904 1.00 39.16 168 SER A N 1
ATOM 1299 C CA . SER A 1 168 ? -15.965 -9.340 11.271 1.00 39.16 168 SER A CA 1
ATOM 1300 C C . SER A 1 168 ? -15.419 -10.757 11.176 1.00 39.16 168 SER A C 1
ATOM 1302 O O . SER A 1 168 ? -15.637 -11.462 10.193 1.00 39.16 168 SER A O 1
ATOM 1304 N N . ALA A 1 169 ? -14.714 -11.170 12.222 1.00 40.41 169 ALA A N 1
ATOM 1305 C CA . ALA A 1 169 ? -14.241 -12.529 12.436 1.00 40.41 169 ALA A CA 1
ATOM 1306 C C . ALA A 1 169 ? -13.171 -13.022 11.442 1.00 40.41 169 ALA A C 1
ATOM 1308 O O . ALA A 1 169 ? -13.441 -13.575 10.381 1.00 40.41 169 ALA A O 1
ATOM 1309 N N . ALA A 1 170 ? -11.916 -12.874 11.862 1.00 39.78 170 ALA A N 1
ATOM 1310 C CA . ALA A 1 170 ? -10.962 -13.940 12.206 1.00 39.78 170 ALA A CA 1
ATOM 1311 C C . ALA A 1 170 ? -11.101 -15.404 11.688 1.00 39.78 170 ALA A C 1
ATOM 1313 O O . ALA A 1 170 ? -10.192 -16.184 11.952 1.00 39.78 170 ALA A O 1
ATOM 1314 N N . ALA A 1 171 ? -12.140 -15.844 10.974 1.00 40.62 171 ALA A N 1
ATOM 1315 C CA . ALA A 1 171 ? -12.451 -17.273 10.845 1.00 40.62 171 ALA A CA 1
ATOM 1316 C C . ALA A 1 171 ? -12.396 -17.865 9.427 1.00 40.62 171 ALA A C 1
ATOM 1318 O O . ALA A 1 171 ? -12.422 -19.087 9.303 1.00 40.62 171 ALA A O 1
ATOM 1319 N N . SER A 1 172 ? -12.291 -17.084 8.344 1.00 36.75 172 SER A N 1
ATOM 1320 C CA . SER A 1 172 ? -12.171 -17.698 7.009 1.00 36.75 172 SER A CA 1
ATOM 1321 C C . SER A 1 172 ? -11.279 -16.923 6.034 1.00 36.75 172 SER A C 1
ATOM 1323 O O . SER A 1 172 ? -11.251 -15.692 6.053 1.00 36.75 172 SER A O 1
ATOM 1325 N N . PRO A 1 173 ? -10.483 -17.614 5.190 1.00 41.19 173 PRO A N 1
ATOM 1326 C CA . PRO A 1 173 ? -9.865 -16.997 4.026 1.00 41.19 173 PRO A CA 1
ATOM 1327 C C . PRO A 1 173 ? -10.932 -16.375 3.130 1.00 41.19 173 PRO A C 1
ATOM 1329 O O . PRO A 1 173 ? -11.827 -17.110 2.706 1.00 41.19 173 PRO A O 1
ATOM 1332 N N . PRO A 1 174 ? -10.836 -15.081 2.766 1.00 43.09 174 PRO A N 1
ATOM 1333 C CA . PRO A 1 174 ? -11.506 -14.653 1.556 1.00 43.09 174 PRO A CA 1
ATOM 1334 C C . PRO A 1 174 ? -10.898 -15.497 0.434 1.00 43.09 174 PRO A C 1
ATOM 1336 O O . PRO A 1 174 ? -9.683 -15.482 0.223 1.00 43.09 174 PRO A O 1
ATOM 1339 N N . SER A 1 175 ? -11.706 -16.312 -0.248 1.00 37.97 175 SER A N 1
ATOM 1340 C CA . SER A 1 175 ? -11.229 -16.962 -1.468 1.00 37.97 175 SER A CA 1
ATOM 1341 C C . SER A 1 175 ? -10.772 -15.842 -2.395 1.00 37.97 175 SER A C 1
ATOM 1343 O O . SER A 1 175 ? -11.542 -14.914 -2.609 1.00 37.97 175 SER A O 1
ATOM 1345 N N . VAL A 1 176 ? -9.556 -15.895 -2.936 1.00 40.62 176 VAL A N 1
ATOM 1346 C CA . VAL A 1 176 ? -9.039 -14.869 -3.861 1.00 40.62 176 VAL A CA 1
ATOM 1347 C C . VAL A 1 176 ? -9.950 -14.726 -5.094 1.00 40.62 176 VAL A C 1
ATOM 1349 O O . VAL A 1 176 ? -10.079 -13.638 -5.642 1.00 40.62 176 VAL A O 1
ATOM 1352 N N . GLU A 1 177 ? -10.683 -15.786 -5.461 1.00 38.53 177 GLU A N 1
ATOM 1353 C CA . GLU A 1 177 ? -11.765 -15.759 -6.465 1.00 38.53 177 GLU A CA 1
ATOM 1354 C C . GLU A 1 177 ? -12.998 -14.921 -6.056 1.00 38.53 177 GLU A C 1
ATOM 1356 O O . GLU A 1 177 ? -13.793 -14.535 -6.909 1.00 38.53 177 GLU A O 1
ATOM 1361 N N . LYS A 1 178 ? -13.139 -14.611 -4.763 1.00 40.72 178 LYS A N 1
ATOM 1362 C CA . LYS A 1 178 ? -14.158 -13.743 -4.145 1.00 40.72 178 LYS A CA 1
ATOM 1363 C C . LYS A 1 178 ? -13.565 -12.623 -3.280 1.00 40.72 178 LYS A C 1
ATOM 1365 O O . LYS A 1 178 ? -14.295 -12.030 -2.489 1.00 40.72 178 LYS A O 1
ATOM 1370 N N . LEU A 1 179 ? -12.295 -12.239 -3.454 1.00 43.44 179 LEU A N 1
ATOM 1371 C CA . LEU A 1 179 ? -12.090 -10.798 -3.431 1.00 43.44 179 LEU A CA 1
ATOM 1372 C C . LEU A 1 179 ? -12.876 -10.358 -4.640 1.00 43.44 179 LEU A C 1
ATOM 1374 O O . LEU A 1 179 ? -12.491 -10.660 -5.767 1.00 43.44 179 LEU A O 1
ATOM 1378 N N . GLU A 1 180 ? -14.050 -9.796 -4.393 1.00 47.72 180 GLU A N 1
ATOM 1379 C CA . GLU A 1 180 ? -14.937 -9.305 -5.419 1.00 47.72 180 GLU A CA 1
ATOM 1380 C C . GLU A 1 180 ? -14.239 -8.121 -6.107 1.00 47.72 180 GLU A C 1
ATOM 1382 O O . GLU A 1 180 ? -14.685 -6.984 -6.043 1.00 47.72 180 GLU A O 1
ATOM 1387 N N . LEU A 1 181 ? -13.142 -8.366 -6.827 1.00 44.28 181 LEU A N 1
ATOM 1388 C CA . LEU A 1 181 ? -12.600 -7.480 -7.841 1.00 44.28 181 LEU A CA 1
ATOM 1389 C C . LEU A 1 181 ? -13.725 -7.117 -8.816 1.00 44.28 181 LEU A C 1
ATOM 1391 O O . LEU A 1 181 ? -13.696 -6.023 -9.356 1.00 44.28 181 LEU A O 1
ATOM 1395 N N . ALA A 1 182 ? -14.739 -7.988 -8.959 1.00 40.81 182 ALA A N 1
ATOM 1396 C CA . ALA A 1 182 ? -16.041 -7.751 -9.581 1.00 40.81 182 ALA A CA 1
ATOM 1397 C C . ALA A 1 182 ? -16.929 -6.694 -8.869 1.00 40.81 182 ALA A C 1
ATOM 1399 O O . ALA A 1 182 ? -17.572 -5.896 -9.550 1.00 40.81 182 ALA A O 1
ATOM 1400 N N . ALA A 1 183 ? -16.961 -6.637 -7.532 1.00 44.31 183 ALA A N 1
ATOM 1401 C CA . ALA A 1 183 ? -17.653 -5.584 -6.774 1.00 44.31 183 ALA A CA 1
ATOM 1402 C C . ALA A 1 183 ? -16.830 -4.291 -6.702 1.00 44.31 183 ALA A C 1
ATOM 1404 O O . ALA A 1 183 ? -17.379 -3.202 -6.828 1.00 44.31 183 ALA A O 1
ATOM 1405 N N . LEU A 1 184 ? -15.498 -4.378 -6.635 1.00 43.84 184 LEU A N 1
ATOM 1406 C CA . LEU A 1 184 ? -14.623 -3.228 -6.884 1.00 43.84 184 LEU A CA 1
ATOM 1407 C C . LEU A 1 184 ? -14.804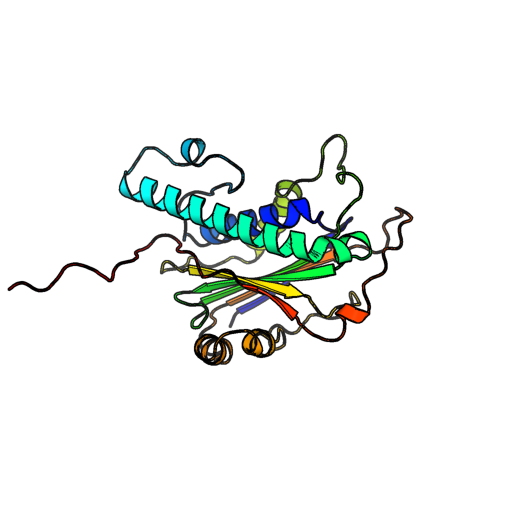 -2.717 -8.313 1.00 43.84 184 LEU A C 1
ATOM 1409 O O . LEU A 1 184 ? -14.810 -1.508 -8.534 1.00 43.84 184 LEU A O 1
ATOM 1413 N N . ALA A 1 185 ? -15.077 -3.621 -9.258 1.00 43.41 185 ALA A N 1
ATOM 1414 C CA . ALA A 1 185 ? -15.441 -3.290 -10.621 1.00 43.41 185 ALA A CA 1
ATOM 1415 C C . ALA A 1 185 ? -16.625 -2.313 -10.659 1.00 43.41 185 ALA A C 1
ATOM 1417 O O . ALA A 1 185 ? -16.557 -1.344 -11.404 1.00 43.41 185 ALA A O 1
ATOM 1418 N N . SER A 1 186 ? -17.693 -2.468 -9.867 1.00 38.28 186 SER A N 1
ATOM 1419 C CA . SER A 1 186 ? -18.848 -1.555 -9.977 1.00 38.28 186 SER A CA 1
ATOM 1420 C C . SER A 1 186 ? -18.494 -0.080 -9.744 1.00 38.28 186 SER A C 1
ATOM 1422 O O . SER A 1 186 ? -19.141 0.786 -10.332 1.00 38.28 186 SER A O 1
ATOM 1424 N N . ASN A 1 187 ? -17.446 0.188 -8.957 1.00 43.31 187 ASN A N 1
ATOM 1425 C CA . ASN A 1 187 ? -16.917 1.528 -8.679 1.00 43.31 187 ASN A CA 1
ATOM 1426 C C . ASN A 1 187 ? -15.804 1.965 -9.647 1.00 43.31 187 ASN A C 1
ATOM 1428 O O . ASN A 1 187 ? -15.389 3.122 -9.639 1.00 43.31 187 ASN A O 1
ATOM 1432 N N . LEU A 1 188 ? -15.334 1.048 -10.486 1.00 49.31 188 LEU A N 1
ATOM 1433 C CA . LEU A 1 188 ? -14.397 1.312 -11.563 1.00 49.31 188 LEU A CA 1
ATOM 1434 C C . LEU A 1 188 ? -15.157 1.659 -12.848 1.00 49.31 188 LEU A C 1
ATOM 1436 O O . LEU A 1 188 ? -16.317 1.270 -13.075 1.00 49.31 188 LEU A O 1
ATOM 1440 N N . ASN A 1 189 ? -14.512 2.418 -13.729 1.00 52.19 189 ASN A N 1
ATOM 1441 C CA . ASN A 1 189 ? -15.152 2.786 -14.983 1.00 52.19 189 ASN A CA 1
ATOM 1442 C C . ASN A 1 189 ? -15.409 1.528 -15.846 1.00 52.19 189 ASN A C 1
ATOM 1444 O O . ASN A 1 189 ? -14.833 0.457 -15.644 1.00 52.19 189 ASN A O 1
ATOM 1448 N N . LYS A 1 190 ? -16.314 1.635 -16.826 1.00 52.16 190 LYS A N 1
ATOM 1449 C CA . LYS A 1 190 ? -16.746 0.503 -17.673 1.00 52.16 190 LYS A CA 1
ATOM 1450 C C . LYS A 1 190 ? -15.577 -0.270 -18.314 1.00 52.16 190 LYS A C 1
ATOM 1452 O O . LYS A 1 190 ? -15.708 -1.473 -18.543 1.00 52.16 190 LYS A O 1
ATOM 1457 N N . TYR A 1 191 ? -14.464 0.400 -18.612 1.00 51.03 191 TYR A N 1
ATOM 1458 C CA . TYR A 1 191 ? -13.289 -0.205 -19.242 1.00 51.03 191 TYR A CA 1
ATOM 1459 C C . TYR A 1 191 ? -12.442 -0.996 -18.240 1.00 51.03 191 TYR A C 1
ATOM 1461 O O . TYR A 1 191 ? -12.050 -2.123 -18.529 1.00 51.03 191 TYR A O 1
ATOM 1469 N N . GLU A 1 192 ? -12.240 -0.454 -17.043 1.00 49.44 192 GLU A N 1
ATOM 1470 C CA . GLU A 1 192 ? -11.523 -1.102 -15.937 1.00 49.44 192 GLU A CA 1
ATOM 1471 C C . GLU A 1 192 ? -12.265 -2.358 -15.449 1.00 49.44 192 GLU A C 1
ATOM 1473 O O . GLU A 1 192 ? -11.655 -3.404 -15.220 1.00 49.44 192 GLU A O 1
ATOM 1478 N N . ARG A 1 193 ? -13.605 -2.302 -15.418 1.00 54.34 193 ARG A N 1
ATOM 1479 C CA . ARG A 1 193 ? -14.473 -3.441 -15.079 1.00 54.34 193 ARG A CA 1
ATOM 1480 C C . ARG A 1 193 ? -14.300 -4.656 -15.958 1.00 54.34 193 ARG A C 1
ATOM 1482 O O . ARG A 1 193 ? -14.135 -5.769 -15.467 1.00 54.34 193 ARG A O 1
ATOM 1489 N N . ARG A 1 194 ? -14.385 -4.442 -17.274 1.00 50.09 194 ARG A N 1
ATOM 1490 C CA . ARG A 1 194 ? -14.290 -5.522 -18.269 1.00 50.09 194 ARG A CA 1
ATOM 1491 C C . ARG A 1 194 ? -12.981 -6.282 -18.161 1.00 50.09 194 ARG A C 1
ATOM 1493 O O . ARG A 1 194 ? -12.887 -7.422 -18.597 1.00 50.09 194 ARG A O 1
ATOM 1500 N N . ALA A 1 195 ? -11.977 -5.623 -17.623 1.00 46.75 195 ALA A N 1
ATOM 1501 C CA . ALA A 1 195 ? -10.623 -6.069 -17.703 1.00 46.75 195 ALA A CA 1
ATOM 1502 C C . ALA A 1 195 ? -10.152 -6.724 -16.392 1.00 46.75 195 ALA A C 1
ATOM 1504 O O . ALA A 1 195 ? -9.455 -7.732 -16.450 1.00 46.75 195 ALA A O 1
ATOM 1505 N N . LEU A 1 196 ? -10.686 -6.295 -15.241 1.00 49.28 196 LEU A N 1
ATOM 1506 C CA . LEU A 1 196 ? -10.628 -7.061 -13.985 1.00 49.28 196 LEU A CA 1
ATOM 1507 C C . LEU A 1 196 ? -11.520 -8.314 -13.986 1.00 49.28 196 LEU A C 1
ATOM 1509 O O . LEU A 1 196 ? -11.183 -9.299 -13.341 1.00 49.28 196 LEU A O 1
ATOM 1513 N N . GLY A 1 197 ? -12.630 -8.315 -14.735 1.00 47.78 197 GLY A N 1
ATOM 1514 C CA . GLY A 1 197 ? -13.502 -9.492 -14.892 1.00 47.78 197 GLY A CA 1
ATOM 1515 C C . GLY A 1 197 ? -12.925 -10.605 -15.782 1.00 47.78 197 GLY A C 1
ATOM 1516 O O . GLY A 1 197 ? -13.510 -11.679 -15.892 1.00 47.78 197 GLY A O 1
ATOM 1517 N N . SER A 1 198 ? -11.779 -10.367 -16.427 1.00 48.38 198 SER A N 1
ATOM 1518 C CA . SER A 1 198 ? -11.080 -11.340 -17.267 1.00 48.38 198 SER A CA 1
ATOM 1519 C C . SER A 1 198 ? -9.927 -11.971 -16.477 1.00 48.38 198 SER A C 1
ATOM 1521 O O . SER A 1 198 ? -8.770 -11.576 -16.631 1.00 48.38 198 SER A O 1
ATOM 1523 N N . SER A 1 199 ? -10.214 -13.012 -15.689 1.00 49.59 199 SER A N 1
ATOM 1524 C CA . SER A 1 199 ? -9.207 -13.783 -14.930 1.00 49.59 199 SER A CA 1
ATOM 1525 C C . SER A 1 199 ? -8.103 -14.421 -15.792 1.00 49.59 199 SER A C 1
ATOM 1527 O O . SER A 1 199 ? -7.091 -14.875 -15.271 1.00 49.59 199 SER A O 1
ATOM 1529 N N . LYS A 1 200 ? -8.248 -14.411 -17.125 1.00 54.00 200 LYS A N 1
ATOM 1530 C CA . LYS A 1 200 ? -7.292 -14.984 -18.086 1.00 54.00 200 LYS A CA 1
ATOM 1531 C C . LYS A 1 200 ? -5.923 -14.285 -18.140 1.00 54.00 200 LYS A C 1
ATOM 1533 O O . LYS A 1 200 ? -5.031 -14.812 -18.796 1.00 54.00 200 LYS A O 1
ATOM 1538 N N . LYS A 1 201 ? -5.752 -13.101 -17.530 1.00 60.44 201 LYS A N 1
ATOM 1539 C CA . LYS A 1 201 ? -4.529 -12.279 -17.679 1.00 60.44 201 LYS A CA 1
ATOM 1540 C C . LYS A 1 201 ? -3.674 -12.139 -16.417 1.00 60.44 201 LYS A C 1
ATOM 1542 O O . LYS A 1 201 ? -2.483 -11.863 -16.554 1.00 60.44 201 LYS A O 1
ATOM 1547 N N . THR A 1 202 ? -4.247 -12.349 -15.232 1.00 61.66 202 THR A N 1
ATOM 1548 C CA . THR A 1 202 ? -3.510 -12.261 -13.966 1.00 61.66 202 THR A CA 1
ATOM 1549 C C . THR A 1 202 ? -2.577 -13.456 -13.831 1.00 61.66 202 THR A C 1
ATOM 1551 O O . THR A 1 202 ? -3.021 -14.604 -13.839 1.00 61.66 202 THR A O 1
ATOM 1554 N N . VAL A 1 203 ? -1.277 -13.191 -13.713 1.00 67.31 203 VAL A N 1
ATOM 1555 C CA . VAL A 1 203 ? -0.258 -14.242 -13.607 1.00 67.31 203 VAL A CA 1
ATOM 1556 C C . VAL A 1 203 ? -0.196 -14.753 -12.168 1.00 67.31 203 VAL A C 1
ATOM 1558 O O . VAL A 1 203 ? -0.302 -15.962 -11.949 1.00 67.31 203 VAL A O 1
ATOM 1561 N N . SER A 1 204 ? -0.137 -13.840 -11.191 1.00 77.00 204 SER A N 1
ATOM 1562 C CA . SER A 1 204 ? -0.105 -14.192 -9.769 1.00 77.00 204 SER A CA 1
ATOM 1563 C C . SER A 1 204 ? -0.904 -13.242 -8.871 1.00 77.00 204 SER A C 1
ATOM 1565 O O . SER A 1 204 ? -1.101 -12.057 -9.170 1.00 77.00 204 SER A O 1
ATOM 1567 N N . SER A 1 205 ? -1.385 -13.779 -7.751 1.00 79.38 205 SER A N 1
ATOM 1568 C CA . SER A 1 205 ? -2.109 -13.042 -6.720 1.00 79.38 205 SER A CA 1
ATOM 1569 C C . SER A 1 205 ? -1.624 -13.439 -5.329 1.00 79.38 205 SER A C 1
ATOM 1571 O O . SER A 1 205 ? -1.545 -14.619 -4.994 1.00 79.38 205 SER A O 1
ATOM 1573 N N . HIS A 1 206 ? -1.307 -12.446 -4.505 1.00 83.31 206 HIS A N 1
ATOM 1574 C CA . HIS A 1 206 ? -0.787 -12.662 -3.161 1.00 83.31 206 HIS A CA 1
ATOM 1575 C C . HIS A 1 206 ? -1.582 -11.832 -2.163 1.00 83.31 206 HIS A C 1
ATOM 1577 O O . HIS A 1 206 ? -1.765 -10.633 -2.358 1.00 83.31 206 HIS A O 1
ATOM 1583 N N . THR A 1 207 ? -2.026 -12.465 -1.085 1.00 81.88 207 THR A N 1
ATOM 1584 C CA . THR A 1 207 ? -2.749 -11.811 0.004 1.00 81.88 207 THR A CA 1
ATOM 1585 C C . THR A 1 207 ? -1.945 -11.949 1.283 1.00 81.88 207 THR A C 1
ATOM 1587 O O . THR A 1 207 ? -1.615 -13.062 1.686 1.00 81.88 207 THR A O 1
ATOM 1590 N N . ILE A 1 208 ? -1.649 -10.833 1.941 1.00 85.38 208 ILE A N 1
ATOM 1591 C CA . ILE A 1 208 ? -1.129 -10.813 3.305 1.00 85.38 208 ILE A CA 1
ATOM 1592 C C . ILE A 1 208 ? -2.196 -10.209 4.205 1.00 85.38 208 ILE A C 1
ATOM 1594 O O . ILE A 1 208 ? -2.638 -9.076 4.004 1.00 85.38 208 ILE A O 1
ATOM 1598 N N . ARG A 1 209 ? -2.593 -10.981 5.211 1.00 83.06 209 ARG A N 1
ATOM 1599 C CA . ARG A 1 209 ? -3.603 -10.607 6.192 1.00 83.06 209 ARG A CA 1
ATOM 1600 C C . ARG A 1 209 ? -2.933 -10.348 7.518 1.00 83.06 209 ARG A C 1
ATOM 1602 O O . ARG A 1 209 ? -2.254 -11.220 8.048 1.00 83.06 209 ARG A O 1
ATOM 1609 N N . LEU A 1 210 ? -3.126 -9.155 8.048 1.00 85.69 210 LEU A N 1
ATOM 1610 C CA . LEU A 1 210 ? -2.678 -8.810 9.382 1.00 85.69 210 LEU A CA 1
ATOM 1611 C C . LEU A 1 210 ? -3.849 -9.014 10.341 1.00 85.69 210 LEU A C 1
ATOM 1613 O O . LEU A 1 210 ? -4.874 -8.353 10.201 1.00 85.69 210 LEU A O 1
ATOM 1617 N N . LEU A 1 211 ? -3.721 -9.940 11.287 1.00 79.50 211 LEU A N 1
ATOM 1618 C CA . LEU A 1 211 ? -4.774 -10.243 12.257 1.00 79.50 211 LEU A CA 1
ATOM 1619 C C . LEU A 1 211 ? -4.351 -9.801 13.642 1.00 79.50 211 LEU A C 1
ATOM 1621 O O . LEU A 1 211 ? -3.272 -10.158 14.098 1.00 79.50 211 LEU A O 1
ATOM 1625 N N . MET A 1 212 ? -5.206 -9.049 14.327 1.00 75.38 212 MET A N 1
ATOM 1626 C CA . MET A 1 212 ? -4.962 -8.754 15.732 1.00 75.38 212 MET A CA 1
ATOM 1627 C C . MET A 1 212 ? -5.211 -9.995 16.587 1.00 75.38 212 MET A C 1
ATOM 1629 O O . MET A 1 212 ? -6.271 -10.605 16.473 1.00 75.38 212 MET A O 1
ATOM 1633 N N . ASN A 1 213 ? -4.261 -10.335 17.457 1.00 65.81 213 ASN A N 1
ATOM 1634 C CA . ASN A 1 213 ? -4.500 -11.320 18.509 1.00 65.81 213 ASN A CA 1
ATOM 1635 C C . ASN A 1 213 ? -5.470 -10.698 19.522 1.00 65.81 213 ASN A C 1
ATOM 1637 O O . ASN A 1 213 ? -5.147 -9.676 20.123 1.00 65.81 213 ASN A O 1
ATOM 1641 N N . GLU A 1 214 ? -6.650 -11.289 19.700 1.00 55.44 214 GLU A N 1
ATOM 1642 C CA . GLU A 1 214 ? -7.685 -10.762 20.606 1.00 55.44 214 GLU A CA 1
ATOM 1643 C C . GLU A 1 214 ? -7.294 -10.848 22.097 1.00 55.44 214 GLU A C 1
ATOM 1645 O O . GLU A 1 214 ? -7.895 -10.167 22.919 1.00 55.44 214 GLU A O 1
ATOM 1650 N N . ASP A 1 215 ? -6.219 -11.572 22.434 1.00 42.62 215 ASP A N 1
ATOM 1651 C CA . ASP A 1 215 ? -5.672 -11.723 23.797 1.00 42.62 215 ASP A CA 1
ATOM 1652 C C . ASP A 1 215 ? -4.872 -10.510 24.318 1.00 42.62 215 ASP A C 1
ATOM 1654 O O . ASP A 1 215 ? -4.147 -10.600 25.312 1.00 42.62 215 ASP A O 1
ATOM 1658 N N . THR A 1 216 ? -4.927 -9.349 23.662 1.00 44.06 216 THR A N 1
ATOM 1659 C CA . THR A 1 216 ? -4.200 -8.176 24.161 1.00 44.06 216 THR A CA 1
ATOM 1660 C C . THR A 1 216 ? -4.960 -7.461 25.272 1.00 44.06 216 THR A C 1
ATOM 1662 O O . THR A 1 216 ? -5.820 -6.628 25.011 1.00 44.06 216 THR A O 1
ATOM 1665 N N . ASP A 1 217 ? -4.523 -7.746 26.500 1.00 36.25 217 ASP A N 1
ATOM 1666 C CA . ASP A 1 217 ? -4.832 -7.198 27.838 1.00 36.25 217 ASP A CA 1
ATOM 1667 C C . ASP A 1 217 ? -4.821 -5.654 28.003 1.00 36.25 217 ASP A C 1
ATOM 1669 O O . ASP A 1 217 ? -4.807 -5.109 29.109 1.00 36.25 217 ASP A O 1
ATOM 1673 N N . HIS A 1 218 ? -4.797 -4.890 26.914 1.00 41.22 218 HIS A N 1
ATOM 1674 C CA . HIS A 1 218 ? -5.034 -3.454 26.961 1.00 41.22 218 HIS A CA 1
ATOM 1675 C C . HIS A 1 218 ? -6.548 -3.271 26.966 1.00 41.22 218 HIS A C 1
ATOM 1677 O O . HIS A 1 218 ? -7.143 -3.403 25.908 1.00 41.22 218 HIS A O 1
ATOM 1683 N N . GLY A 1 219 ? -7.152 -3.011 28.135 1.00 38.28 219 GLY A N 1
ATOM 1684 C CA . GLY A 1 219 ? -8.602 -2.940 28.421 1.00 38.28 219 GLY A CA 1
ATOM 1685 C C . GLY A 1 219 ? -9.483 -1.987 27.586 1.00 38.28 219 GLY A C 1
ATOM 1686 O O . GLY A 1 219 ? -10.459 -1.443 28.091 1.00 38.28 219 GLY A O 1
ATOM 1687 N N . GLN A 1 220 ? -9.164 -1.772 26.314 1.00 45.78 220 GLN A N 1
ATOM 1688 C CA . GLN A 1 220 ? -10.022 -1.245 25.271 1.00 45.78 220 GLN A CA 1
ATOM 1689 C C . GLN A 1 220 ? -10.487 -2.414 24.398 1.00 45.78 220 GLN A C 1
ATOM 1691 O O . GLN A 1 220 ? -9.836 -2.789 23.423 1.00 45.78 220 GLN A O 1
ATOM 1696 N N . ILE A 1 221 ? -11.650 -2.974 24.733 1.00 49.28 221 ILE A N 1
ATOM 1697 C CA . ILE A 1 221 ? -12.414 -3.797 23.791 1.00 49.28 221 ILE A CA 1
ATOM 1698 C C . ILE A 1 221 ? -12.907 -2.838 22.702 1.00 49.28 221 ILE A C 1
ATOM 1700 O O . ILE A 1 221 ? -13.946 -2.194 22.841 1.00 49.28 221 ILE A O 1
ATOM 1704 N N . LEU A 1 222 ? -12.110 -2.653 21.648 1.00 52.72 222 LEU A N 1
ATOM 1705 C CA . LEU A 1 222 ? -12.511 -1.839 20.507 1.00 52.72 222 LEU A CA 1
ATOM 1706 C C . LEU A 1 222 ? -13.555 -2.617 19.708 1.00 52.72 222 LEU A C 1
ATOM 1708 O O . LEU A 1 222 ? -13.246 -3.649 19.110 1.00 52.72 222 LEU A O 1
ATOM 1712 N N . GLY A 1 223 ? -14.784 -2.101 19.694 1.00 49.88 223 GLY A N 1
ATOM 1713 C CA . GLY A 1 223 ? -15.848 -2.630 18.851 1.00 49.88 223 GLY A CA 1
ATOM 1714 C C . GLY A 1 223 ? -15.407 -2.649 17.387 1.00 49.88 223 GLY A C 1
ATOM 1715 O O . GLY A 1 223 ? -14.911 -1.653 16.851 1.00 49.88 223 GLY A O 1
ATOM 1716 N N . VAL A 1 224 ? -15.567 -3.800 16.737 1.00 55.38 224 VAL A N 1
ATOM 1717 C CA . VAL A 1 224 ? -15.529 -3.874 15.274 1.00 55.38 224 VAL A CA 1
ATOM 1718 C C . VAL A 1 224 ? -16.809 -3.219 14.779 1.00 55.38 22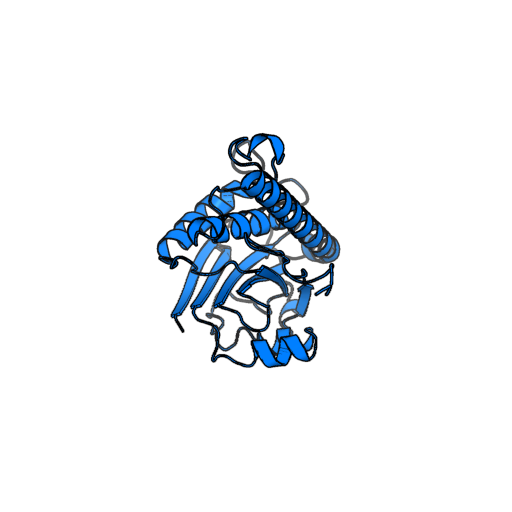4 VAL A C 1
ATOM 1720 O O . VAL A 1 224 ? -17.886 -3.527 15.284 1.00 55.38 224 VAL A O 1
ATOM 1723 N N . ASN A 1 225 ? -16.710 -2.294 13.825 1.00 49.88 225 ASN A N 1
ATOM 1724 C CA . ASN A 1 225 ? -17.908 -1.658 13.298 1.00 49.88 225 ASN A CA 1
ATOM 1725 C C . ASN A 1 225 ? -18.751 -2.682 12.518 1.00 49.88 225 ASN A C 1
ATOM 1727 O O . ASN A 1 225 ? -18.436 -3.010 11.376 1.00 49.88 225 ASN A O 1
ATOM 1731 N N . GLU A 1 226 ? -19.843 -3.160 13.116 1.00 45.03 226 GLU A N 1
ATOM 1732 C CA . GLU A 1 226 ? -20.742 -4.141 12.496 1.00 45.03 226 GLU A CA 1
ATOM 1733 C C . GLU A 1 226 ? -21.463 -3.593 11.249 1.00 45.03 226 GLU A C 1
ATOM 1735 O O . GLU A 1 226 ? -21.866 -4.355 10.372 1.00 45.03 226 GLU A O 1
ATOM 1740 N N . THR A 1 227 ? -21.565 -2.266 11.089 1.00 42.56 227 THR A N 1
ATOM 1741 C CA . THR A 1 227 ? -22.106 -1.668 9.850 1.00 42.56 227 THR A CA 1
ATOM 1742 C C . THR A 1 227 ? -21.143 -1.743 8.659 1.00 42.56 227 THR A C 1
ATOM 1744 O O . THR A 1 227 ? -21.586 -1.615 7.517 1.00 42.56 227 THR A O 1
ATOM 1747 N N . SER A 1 228 ? -19.859 -2.044 8.898 1.00 44.38 228 SER A N 1
ATOM 1748 C CA . SER A 1 228 ? -18.857 -2.347 7.861 1.00 44.38 228 SER A CA 1
ATOM 1749 C C . SER A 1 228 ? -19.057 -3.736 7.234 1.00 44.38 228 SER A C 1
ATOM 1751 O O . SER A 1 228 ? -18.491 -4.022 6.184 1.00 44.38 228 SER A O 1
ATOM 1753 N N . LEU A 1 229 ? -19.873 -4.606 7.843 1.00 39.75 229 LEU A N 1
ATOM 1754 C CA . LEU A 1 229 ? -19.987 -6.027 7.481 1.00 39.75 229 LEU A CA 1
ATOM 1755 C C . LEU A 1 229 ? -20.768 -6.308 6.202 1.00 39.75 229 LEU A C 1
ATOM 1757 O O . LEU A 1 229 ? -20.753 -7.427 5.697 1.00 39.75 229 LEU A O 1
ATOM 1761 N N . ALA A 1 230 ? -21.494 -5.320 5.684 1.00 40.19 230 ALA A N 1
ATOM 1762 C CA . ALA A 1 230 ? -22.483 -5.587 4.650 1.00 40.19 230 ALA A CA 1
ATOM 1763 C C . ALA A 1 230 ? -21.971 -5.387 3.216 1.00 40.19 230 ALA A C 1
ATOM 1765 O O . ALA A 1 230 ? -22.584 -5.940 2.302 1.00 40.19 230 ALA A O 1
ATOM 1766 N N . LYS A 1 231 ? -20.926 -4.576 2.965 1.00 49.38 231 LYS A N 1
ATOM 1767 C CA . LYS A 1 231 ? -20.513 -4.218 1.590 1.00 49.38 231 LYS A CA 1
ATOM 1768 C C . LYS A 1 231 ? -19.028 -3.862 1.490 1.00 49.38 231 LYS A C 1
ATOM 1770 O O . LYS A 1 231 ? -18.593 -2.900 2.114 1.00 49.38 231 LYS A O 1
ATOM 1775 N N . PHE A 1 232 ? -18.294 -4.542 0.603 1.00 54.22 232 PHE A N 1
ATOM 1776 C CA . PHE A 1 232 ? -16.999 -4.057 0.116 1.00 54.22 232 PHE A CA 1
ATOM 1777 C C . PHE A 1 232 ? -17.181 -2.668 -0.511 1.00 54.22 232 PHE A C 1
ATOM 1779 O O . PHE A 1 232 ? -17.851 -2.517 -1.538 1.00 54.22 232 PHE A O 1
ATOM 1786 N N . ARG A 1 233 ? -16.600 -1.636 0.105 1.00 60.03 233 ARG A N 1
ATOM 1787 C CA . ARG A 1 233 ? -16.704 -0.250 -0.372 1.00 60.03 233 ARG A CA 1
ATOM 1788 C C . ARG A 1 233 ? -15.361 0.218 -0.908 1.00 60.03 233 ARG A C 1
ATOM 1790 O O . ARG A 1 233 ? -14.362 0.161 -0.200 1.00 60.03 233 ARG A O 1
ATOM 1797 N N . LEU A 1 234 ? -15.336 0.747 -2.134 1.00 62.50 234 LEU A N 1
ATOM 1798 C CA . LEU A 1 234 ? -14.161 1.470 -2.624 1.00 62.50 234 LEU A CA 1
ATOM 1799 C C . LEU A 1 234 ? -14.036 2.782 -1.837 1.00 62.50 234 LEU A C 1
ATOM 1801 O O . LEU A 1 234 ? -14.894 3.661 -1.933 1.00 62.50 234 LEU A O 1
ATOM 1805 N N . LEU A 1 235 ? -12.970 2.894 -1.056 1.00 59.53 235 LEU A N 1
ATOM 1806 C CA . LEU A 1 235 ? -12.634 4.066 -0.252 1.00 59.53 235 LEU A CA 1
ATOM 1807 C C . LEU A 1 235 ? -11.844 5.091 -1.071 1.00 59.53 235 LEU A C 1
ATOM 1809 O O . LEU A 1 235 ? -12.007 6.295 -0.885 1.00 59.53 235 LEU A O 1
ATOM 1813 N N . GLY A 1 236 ? -11.030 4.618 -2.016 1.00 58.31 236 GLY A N 1
ATOM 1814 C CA . GLY A 1 236 ? -10.253 5.472 -2.906 1.00 58.31 236 GLY A CA 1
ATOM 1815 C C . GLY A 1 236 ? -9.584 4.694 -4.034 1.00 58.31 236 GLY A C 1
ATOM 1816 O O . GLY A 1 236 ? -9.328 3.496 -3.920 1.00 58.31 236 GLY A O 1
ATOM 1817 N N . SER A 1 237 ? -9.288 5.391 -5.131 1.00 64.88 237 SER A N 1
ATOM 1818 C CA . SER A 1 237 ? -8.461 4.877 -6.223 1.00 64.88 237 SER A CA 1
ATOM 1819 C C . SER A 1 237 ? -7.362 5.876 -6.565 1.00 64.88 237 SER A C 1
ATOM 1821 O O . SER A 1 237 ? -7.564 7.096 -6.560 1.00 64.88 237 SER A O 1
ATOM 1823 N N . ILE A 1 238 ? -6.174 5.356 -6.854 1.00 65.38 238 ILE A N 1
ATOM 1824 C CA . ILE A 1 238 ? -5.030 6.157 -7.277 1.00 65.38 238 ILE A CA 1
ATOM 1825 C C . ILE A 1 238 ? -4.738 5.808 -8.734 1.00 65.38 238 ILE A C 1
ATOM 1827 O O . ILE A 1 238 ? -4.551 4.641 -9.083 1.00 65.38 238 ILE A O 1
ATOM 1831 N N . ARG A 1 239 ? -4.725 6.830 -9.606 1.00 64.19 239 ARG A N 1
ATOM 1832 C CA . ARG A 1 239 ? -4.367 6.657 -11.021 1.00 64.19 239 ARG A CA 1
ATOM 1833 C C . ARG A 1 239 ? -2.981 6.029 -11.084 1.00 64.19 239 ARG A C 1
ATOM 1835 O O . ARG A 1 239 ? -2.074 6.501 -10.403 1.00 64.19 239 ARG A O 1
ATOM 1842 N N . GLY A 1 240 ? -2.840 4.981 -11.891 1.00 62.22 240 GLY A N 1
ATOM 1843 C CA . GLY A 1 240 ? -1.621 4.191 -11.863 1.00 62.22 240 GLY A CA 1
ATOM 1844 C C . GLY A 1 240 ? -0.389 5.015 -12.185 1.00 62.22 240 GLY A C 1
ATOM 1845 O O . GLY A 1 240 ? -0.384 5.765 -13.165 1.00 62.22 240 GLY A O 1
ATOM 1846 N N . PHE A 1 241 ? 0.633 4.866 -11.354 1.00 70.69 241 PHE A N 1
ATOM 1847 C CA . PHE A 1 241 ? 1.890 5.580 -11.500 1.00 70.69 241 PHE A CA 1
ATOM 1848 C C . PHE A 1 241 ? 2.971 4.662 -12.064 1.00 70.69 241 PHE A C 1
ATOM 1850 O O . PHE A 1 241 ? 2.976 3.456 -11.812 1.00 70.69 241 PHE A O 1
ATOM 1857 N N . ALA A 1 242 ? 3.836 5.240 -12.894 1.00 63.62 242 ALA A N 1
ATOM 1858 C CA . ALA A 1 242 ? 4.808 4.501 -13.685 1.00 63.62 242 ALA A CA 1
ATOM 1859 C C . ALA A 1 242 ? 5.980 3.994 -12.842 1.00 63.62 242 ALA A C 1
ATOM 1861 O O . ALA A 1 242 ? 6.492 4.697 -11.968 1.00 63.62 242 ALA A O 1
ATOM 1862 N N . THR A 1 243 ? 6.425 2.784 -13.168 1.00 61.66 243 THR A N 1
ATOM 1863 C CA . THR A 1 243 ? 7.678 2.200 -12.694 1.00 61.66 243 THR A CA 1
ATOM 1864 C C . THR A 1 243 ? 8.531 1.989 -13.940 1.00 61.66 243 THR A C 1
ATOM 1866 O O . THR A 1 243 ? 8.072 1.401 -14.908 1.00 61.66 243 THR A O 1
ATOM 1869 N N . PHE A 1 244 ? 9.670 2.675 -13.994 1.00 58.81 244 PHE A N 1
ATOM 1870 C CA . PHE A 1 244 ? 10.774 2.577 -14.963 1.00 58.81 244 PHE A CA 1
ATOM 1871 C C . PHE A 1 244 ? 10.514 1.965 -16.357 1.00 58.81 244 PHE A C 1
ATOM 1873 O O . PHE A 1 244 ? 11.257 1.091 -16.775 1.00 58.81 244 PHE A O 1
ATOM 1880 N N . ALA A 1 245 ? 9.538 2.460 -17.127 1.00 50.28 245 ALA A N 1
ATOM 1881 C CA . ALA A 1 245 ? 9.768 2.932 -18.501 1.00 50.28 245 ALA A CA 1
ATOM 1882 C C . ALA A 1 245 ? 8.556 3.681 -19.081 1.00 50.28 245 ALA A C 1
ATOM 1884 O O . ALA A 1 245 ? 7.417 3.224 -19.026 1.00 50.28 245 ALA A O 1
ATOM 1885 N N . ASN A 1 246 ? 8.904 4.828 -19.663 1.00 44.03 246 ASN A N 1
ATOM 1886 C CA . ASN A 1 246 ? 8.313 5.592 -20.757 1.00 44.03 246 ASN A CA 1
ATOM 1887 C C . ASN A 1 246 ? 6.791 5.800 -20.829 1.00 44.03 246 ASN A C 1
ATOM 1889 O O . ASN A 1 246 ? 6.015 4.993 -21.332 1.00 44.03 246 ASN A O 1
ATOM 1893 N N . GLU A 1 247 ? 6.425 7.043 -20.520 1.00 38.88 247 GLU A N 1
ATOM 1894 C CA . GLU A 1 247 ? 5.654 7.877 -21.444 1.00 38.88 247 GLU A CA 1
ATOM 1895 C C . GLU A 1 247 ? 6.428 8.026 -22.771 1.00 38.88 247 GLU A C 1
ATOM 1897 O O . GLU A 1 247 ? 7.123 9.009 -23.001 1.00 38.88 247 GLU A O 1
ATOM 1902 N N . SER A 1 248 ? 6.365 7.026 -23.642 1.00 39.28 248 SER A N 1
ATOM 1903 C CA . SER A 1 248 ? 6.532 7.253 -25.077 1.00 39.28 248 SER A CA 1
ATOM 1904 C C . SER A 1 248 ? 5.149 7.080 -25.671 1.00 39.28 248 SER A C 1
ATOM 1906 O O . SER A 1 248 ? 4.681 5.950 -25.779 1.00 39.28 248 SER A O 1
ATOM 1908 N N . ASP A 1 249 ? 4.453 8.208 -25.828 1.00 35.31 249 ASP A N 1
ATOM 1909 C CA . ASP A 1 249 ? 3.628 8.552 -26.996 1.00 35.31 249 ASP A CA 1
ATOM 1910 C C . ASP A 1 249 ? 2.750 9.769 -26.666 1.00 35.31 249 ASP A C 1
ATOM 1912 O O . ASP A 1 249 ? 1.624 9.642 -26.182 1.00 35.31 249 ASP A O 1
ATOM 1916 N N . ASN A 1 250 ? 3.317 10.970 -26.851 1.00 35.75 250 ASN A N 1
ATOM 1917 C CA . ASN A 1 250 ? 2.853 11.955 -27.845 1.00 35.75 250 ASN A CA 1
ATOM 1918 C C . ASN A 1 250 ? 3.425 13.354 -27.556 1.00 35.75 250 ASN A C 1
ATOM 1920 O O . ASN A 1 250 ? 2.988 14.012 -26.618 1.00 35.75 250 ASN A O 1
ATOM 1924 N N . GLU A 1 251 ? 4.381 13.812 -28.377 1.00 38.28 251 GLU A N 1
ATOM 1925 C CA . GLU A 1 251 ? 4.156 14.896 -29.356 1.00 38.28 251 GLU A CA 1
ATOM 1926 C C . GLU A 1 251 ? 5.433 15.238 -30.156 1.00 38.28 251 GLU A C 1
ATOM 1928 O O . GLU A 1 251 ? 6.502 15.460 -29.591 1.00 38.28 251 GLU A O 1
ATOM 1933 N N . GLY A 1 252 ? 5.272 15.301 -31.487 1.00 28.62 252 GLY A N 1
ATOM 1934 C CA . GLY A 1 252 ? 6.264 15.684 -32.502 1.00 28.62 252 GLY A CA 1
ATOM 1935 C C . GLY A 1 252 ? 6.612 14.502 -33.415 1.00 28.62 252 GLY A C 1
ATOM 1936 O O . GLY A 1 252 ? 7.563 13.788 -33.142 1.00 28.62 252 GLY A O 1
ATOM 1937 N N . GLY A 1 253 ? 5.844 14.149 -34.445 1.00 28.61 253 GLY A N 1
ATOM 1938 C CA . GLY A 1 253 ? 5.287 15.004 -35.492 1.00 28.61 253 GLY A CA 1
ATOM 1939 C C . GLY A 1 253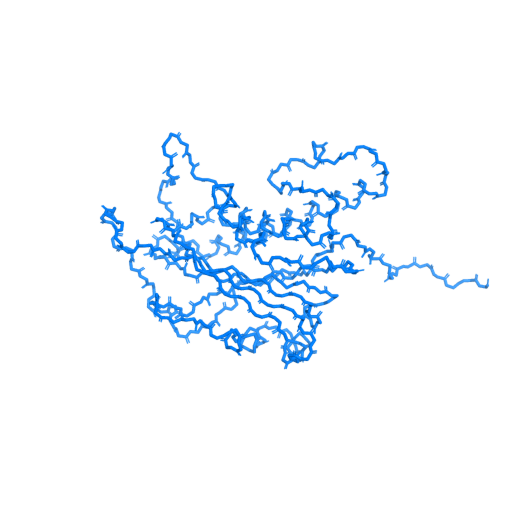 ? 5.913 14.552 -36.816 1.00 28.61 253 GLY A C 1
ATOM 1940 O O . GLY A 1 253 ? 7.129 14.622 -36.964 1.00 28.61 253 GLY A O 1
ATOM 1941 N N . GLU A 1 254 ? 5.097 14.031 -37.735 1.00 38.59 254 GLU A N 1
ATOM 1942 C CA . GLU A 1 254 ? 5.488 13.743 -39.121 1.00 38.59 254 GLU A CA 1
ATOM 1943 C C . GLU A 1 254 ? 6.225 14.937 -39.735 1.00 38.59 254 GLU A C 1
ATOM 1945 O O . GLU A 1 254 ? 5.629 16.007 -39.810 1.00 38.59 254 GLU A O 1
ATOM 1950 N N . VAL A 1 255 ? 7.445 14.745 -40.251 1.00 35.44 255 VAL A N 1
ATOM 1951 C CA . VAL A 1 255 ? 7.890 15.398 -41.493 1.00 35.44 255 VAL A CA 1
ATOM 1952 C C . VAL A 1 255 ? 8.965 14.530 -42.174 1.00 35.44 255 VAL A C 1
ATOM 1954 O O . VAL A 1 255 ? 10.105 14.511 -41.723 1.00 35.44 255 VAL A O 1
ATOM 1957 N N . VAL A 1 256 ? 8.543 13.877 -43.268 1.00 37.31 256 VAL A N 1
ATOM 1958 C CA . VAL A 1 256 ? 9.296 13.326 -44.427 1.00 37.31 256 VAL A CA 1
ATOM 1959 C C . VAL A 1 256 ? 10.314 12.209 -44.179 1.00 37.31 256 VAL A C 1
ATOM 1961 O O . VAL A 1 256 ? 11.429 12.478 -43.687 1.00 37.31 256 VAL A O 1
#

Organism: Giardia intestinalis (strain ATCC 50803 / WB clone C6) (NCBI:txid184922)